Protein AF-A0A497QI46-F1 (afdb_monomer)

Secondary structure (DSSP, 8-state):
-------------S-TTS-----HHHHTTPPPSS-------PPPTTS-HHHHHHHHHHHHTTT-S----HHHHHHHHHH-HHHHHHHHHHHHHHHHHHHHHHHHHHHHHHHHHHHHHHHHHHHHHTT--HHHHHHHHHHHHHHHHHHHHHHHHHHHHHHHHHHTSHHHHHHHS-THHHH--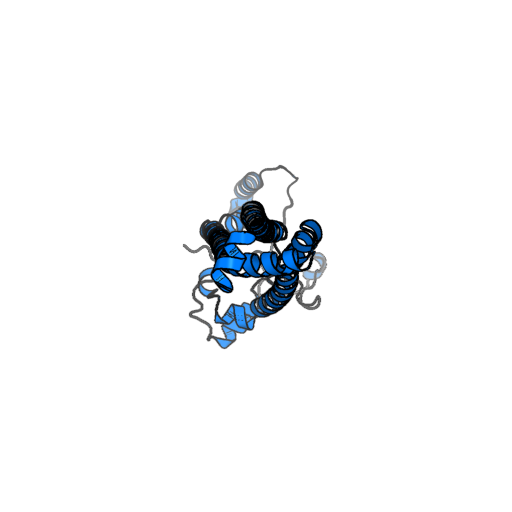-TTS-HHHHHHHHHHHS--------HHHHHHHHHHHHHHHHHHHHHHHHHHHT--HHHHHHHHH-

Mean predicted aligned error: 15.01 Å

Sequence (246 aa):
VTDYFEYFPRIRFMNSSSFLIVNASHLRSFSFKETTNYIFIKTKKNINVTSVANEILQKFKDKITEIHVAEVTREAILSRKDNVILFGFFIQMSFYMVIFLSLGIIVISINKIKRYRKEYAILRALGFTEKQFIIYFSLDMFLPFIVSLLAALVIALIAGLYVATPEFMLRYLDLSTLIGESSFFGQEVSAIYYYENILPVECTIPLATWIQIIGIIALSILTSIMLMLLAVKKLNISQELKFEFG

Structure (mmCIF, N/CA/C/O backbone):
data_AF-A0A497QI46-F1
#
_entry.id   AF-A0A497QI46-F1
#
loop_
_atom_site.group_PDB
_atom_site.id
_atom_site.type_symbol
_atom_site.label_atom_id
_atom_site.label_alt_id
_atom_site.label_comp_id
_atom_site.label_asym_id
_atom_site.label_entity_id
_atom_site.label_seq_id
_atom_site.pdbx_PDB_ins_code
_atom_site.Cartn_x
_atom_site.Cartn_y
_atom_site.Cartn_z
_atom_site.occupancy
_atom_site.B_iso_or_equiv
_atom_site.auth_seq_id
_atom_site.auth_comp_id
_atom_site.auth_asym_id
_atom_site.auth_atom_id
_atom_site.pdbx_PDB_model_num
ATOM 1 N N . VAL A 1 1 ? 4.057 -7.040 -40.639 1.00 32.41 1 VAL A N 1
ATOM 2 C CA . VAL A 1 1 ? 4.468 -8.458 -40.506 1.00 32.41 1 VAL A CA 1
ATOM 3 C C . VAL A 1 1 ? 5.980 -8.432 -40.586 1.00 32.41 1 VAL A C 1
ATOM 5 O O . VAL A 1 1 ? 6.474 -8.122 -41.654 1.00 32.41 1 VAL A O 1
ATOM 8 N N . THR A 1 2 ? 6.772 -8.523 -39.530 1.00 26.66 2 THR A N 1
ATOM 9 C CA . THR A 1 2 ? 6.617 -8.927 -38.126 1.00 26.66 2 THR A CA 1
ATOM 10 C C . THR A 1 2 ? 7.596 -8.038 -37.354 1.00 26.66 2 THR A C 1
ATOM 12 O O . THR A 1 2 ? 8.799 -8.196 -37.537 1.00 26.66 2 THR A O 1
ATOM 15 N N . ASP A 1 3 ? 7.095 -7.093 -36.553 1.00 24.97 3 ASP A N 1
ATOM 16 C CA . ASP A 1 3 ? 7.933 -6.328 -35.620 1.00 24.97 3 ASP A CA 1
ATOM 17 C C . ASP A 1 3 ? 8.228 -7.233 -34.426 1.00 24.97 3 ASP A C 1
ATOM 19 O O . ASP A 1 3 ? 7.465 -7.305 -33.459 1.00 24.97 3 ASP A O 1
ATOM 23 N N . TYR A 1 4 ? 9.315 -7.991 -34.533 1.00 29.05 4 TYR A N 1
ATOM 24 C CA . TYR A 1 4 ? 9.926 -8.600 -33.366 1.00 29.05 4 TYR A CA 1
ATOM 25 C C . TYR A 1 4 ? 10.606 -7.477 -32.590 1.00 29.05 4 TYR A C 1
ATOM 27 O O . TYR A 1 4 ? 11.542 -6.844 -33.066 1.00 29.05 4 TYR A O 1
ATOM 35 N N . PHE A 1 5 ? 10.064 -7.195 -31.408 1.00 36.56 5 PHE A N 1
ATOM 36 C CA . PHE A 1 5 ? 10.620 -6.268 -30.435 1.00 36.56 5 PHE A CA 1
ATOM 37 C C . PHE A 1 5 ? 12.017 -6.737 -30.005 1.00 36.56 5 PHE A C 1
ATOM 39 O O . PHE A 1 5 ? 12.168 -7.395 -28.977 1.00 36.56 5 PHE A O 1
ATOM 46 N N . GLU A 1 6 ? 13.053 -6.357 -30.748 1.00 32.12 6 GLU A N 1
ATOM 47 C CA . GLU A 1 6 ? 14.410 -6.346 -30.221 1.00 32.12 6 GLU A CA 1
ATOM 48 C C . GLU A 1 6 ? 14.570 -5.098 -29.357 1.00 32.12 6 GLU A C 1
ATOM 50 O O . GLU A 1 6 ? 14.813 -3.968 -29.781 1.00 32.12 6 GLU A O 1
ATOM 55 N N . TYR A 1 7 ? 14.314 -5.342 -28.078 1.00 38.97 7 TYR A N 1
ATOM 56 C CA . TYR A 1 7 ? 14.770 -4.549 -26.960 1.00 38.97 7 TYR A CA 1
ATOM 57 C C . TYR A 1 7 ? 16.165 -3.980 -27.250 1.00 38.97 7 TYR A C 1
ATOM 59 O O . TYR A 1 7 ? 17.102 -4.718 -27.551 1.00 38.97 7 TYR A O 1
ATOM 67 N N . PHE A 1 8 ? 16.305 -2.658 -27.094 1.00 33.47 8 PHE A N 1
ATOM 68 C CA . PHE A 1 8 ? 17.577 -2.012 -26.758 1.00 33.47 8 PHE A CA 1
ATOM 69 C C . PHE A 1 8 ? 18.369 -2.990 -25.886 1.00 33.47 8 PHE A C 1
ATOM 71 O O . PHE A 1 8 ? 17.789 -3.398 -24.880 1.00 33.47 8 PHE A O 1
ATOM 78 N N . PRO A 1 9 ? 19.623 -3.381 -26.170 1.00 33.84 9 PRO A N 1
ATOM 79 C CA . PRO A 1 9 ? 20.379 -4.126 -25.182 1.00 33.84 9 PRO A CA 1
ATOM 80 C C . PRO A 1 9 ? 20.535 -3.198 -23.975 1.00 33.84 9 PRO A C 1
ATOM 82 O O . PRO A 1 9 ? 21.450 -2.378 -23.902 1.00 33.84 9 PRO A O 1
ATOM 85 N N . ARG A 1 10 ? 19.604 -3.268 -23.014 1.00 35.53 10 ARG A N 1
ATOM 86 C CA . ARG A 1 10 ? 19.881 -2.834 -21.657 1.00 35.53 10 ARG A CA 1
ATOM 87 C C . ARG A 1 10 ? 20.892 -3.854 -21.199 1.00 35.53 10 ARG A C 1
ATOM 89 O O . ARG A 1 10 ? 20.528 -4.950 -20.788 1.00 35.53 10 ARG A O 1
ATOM 96 N N . ILE A 1 11 ? 22.159 -3.495 -21.370 1.00 36.44 11 ILE A N 1
ATOM 97 C CA . ILE A 1 11 ? 23.285 -4.201 -20.789 1.00 36.44 11 ILE A CA 1
ATOM 98 C C . ILE A 1 11 ? 22.962 -4.263 -19.301 1.00 36.44 11 ILE A C 1
ATOM 100 O O . ILE A 1 11 ? 23.008 -3.254 -18.592 1.00 36.44 11 ILE A O 1
ATOM 104 N N . ARG A 1 12 ? 22.484 -5.425 -18.859 1.00 37.12 12 ARG A N 1
ATOM 105 C CA . ARG A 1 12 ? 22.165 -5.668 -17.462 1.00 37.12 12 ARG A CA 1
ATOM 106 C C . ARG A 1 12 ? 23.497 -5.547 -16.730 1.00 37.12 12 ARG A C 1
ATOM 108 O O . ARG A 1 12 ? 24.482 -6.154 -17.148 1.00 37.12 12 ARG A O 1
ATOM 115 N N . PHE A 1 13 ? 23.545 -4.772 -15.650 1.00 34.66 13 PHE A N 1
ATOM 116 C CA . PHE A 1 13 ? 24.665 -4.790 -14.707 1.00 34.66 13 PHE A CA 1
ATOM 117 C C . PHE A 1 13 ? 24.669 -6.135 -13.944 1.00 34.66 13 PHE A C 1
ATOM 119 O O . PHE A 1 13 ? 24.541 -6.170 -12.728 1.00 34.66 13 PHE A O 1
ATOM 126 N N . MET A 1 14 ? 24.738 -7.267 -14.650 1.00 33.59 14 MET A N 1
ATOM 127 C CA . MET A 1 14 ? 25.018 -8.579 -14.073 1.00 33.59 14 MET A CA 1
ATOM 128 C C . MET A 1 14 ? 26.511 -8.797 -14.211 1.00 33.59 14 MET A C 1
ATOM 130 O O . MET A 1 14 ? 26.959 -9.032 -15.326 1.00 33.59 14 MET A O 1
ATOM 134 N N . ASN A 1 15 ? 27.240 -8.673 -13.096 1.00 36.97 15 ASN A N 1
ATOM 135 C CA . ASN A 1 15 ? 28.692 -8.822 -12.978 1.00 36.97 15 ASN A CA 1
ATOM 136 C C . ASN A 1 15 ? 29.483 -8.132 -14.106 1.00 36.97 15 ASN A C 1
ATOM 138 O O . ASN A 1 15 ? 29.488 -8.544 -15.261 1.00 36.97 15 ASN A O 1
ATOM 142 N N . SER A 1 16 ? 30.245 -7.099 -13.760 1.00 41.28 16 SER A N 1
ATOM 143 C CA . SER A 1 16 ? 31.123 -6.318 -14.652 1.00 41.28 16 SER A CA 1
ATOM 144 C C . SER A 1 16 ? 32.142 -7.119 -15.497 1.00 41.28 16 SER A C 1
ATOM 146 O O . SER A 1 16 ? 32.939 -6.521 -16.210 1.00 41.28 16 SER A O 1
ATOM 148 N N . SER A 1 17 ? 32.125 -8.451 -15.441 1.00 43.56 17 SER A N 1
ATOM 149 C CA . SER A 1 17 ? 32.919 -9.395 -16.225 1.00 43.56 17 SER A CA 1
ATOM 150 C C . SER A 1 17 ? 32.349 -9.755 -17.608 1.00 43.56 17 SER A C 1
ATOM 152 O O . SER A 1 17 ? 33.058 -10.392 -18.380 1.00 43.56 17 SER A O 1
ATOM 154 N N . SER A 1 18 ? 31.102 -9.395 -17.939 1.00 51.56 18 SER A N 1
ATOM 155 C CA . SER A 1 18 ? 30.410 -9.918 -19.143 1.00 51.56 18 SER A CA 1
ATOM 156 C C . SER A 1 18 ? 30.411 -8.977 -20.356 1.00 51.56 18 SER A C 1
ATOM 158 O O . SER A 1 18 ? 29.966 -9.361 -21.434 1.00 51.56 18 SER A O 1
ATOM 160 N N . PHE A 1 19 ? 30.879 -7.737 -20.201 1.00 50.25 19 PHE A N 1
ATOM 161 C CA . PHE A 1 19 ? 30.940 -6.762 -21.289 1.00 50.25 19 PHE A CA 1
ATOM 162 C C . PHE A 1 19 ? 32.266 -6.006 -21.248 1.00 50.25 19 PHE A C 1
ATOM 164 O O . PHE A 1 19 ? 32.743 -5.604 -20.190 1.00 50.25 19 PHE A O 1
ATOM 171 N N . LEU A 1 20 ? 32.862 -5.803 -22.419 1.00 60.94 20 LEU A N 1
ATOM 172 C CA . LEU A 1 20 ? 34.129 -5.102 -22.566 1.00 60.94 20 LEU A CA 1
ATOM 173 C C . LEU A 1 20 ? 33.891 -3.859 -23.424 1.00 60.94 20 LEU A C 1
ATOM 175 O O . LEU A 1 20 ? 33.548 -3.962 -24.600 1.00 60.94 20 LEU A O 1
ATOM 179 N N . ILE A 1 21 ? 34.068 -2.675 -22.838 1.00 70.38 21 ILE A N 1
ATOM 180 C CA . ILE A 1 21 ? 34.068 -1.424 -23.600 1.00 70.38 21 ILE A CA 1
ATOM 181 C C . ILE A 1 21 ? 35.485 -1.219 -24.115 1.00 70.38 21 ILE A C 1
ATOM 183 O O . ILE A 1 21 ? 36.405 -0.938 -23.350 1.00 70.38 21 ILE A O 1
ATOM 187 N N . VAL A 1 22 ? 35.655 -1.364 -25.422 1.00 71.56 22 VAL A N 1
ATOM 188 C CA . VAL A 1 22 ? 36.942 -1.171 -26.088 1.00 71.56 22 VAL A CA 1
ATOM 189 C C . VAL A 1 22 ? 36.827 -0.004 -27.047 1.00 71.56 22 VAL A C 1
ATOM 191 O O . VAL A 1 22 ? 35.794 0.195 -27.686 1.00 71.56 22 VAL A O 1
ATOM 194 N N . ASN A 1 23 ? 37.902 0.771 -27.177 1.00 77.44 23 ASN A N 1
ATOM 195 C CA . ASN A 1 23 ? 37.983 1.760 -28.240 1.00 77.44 23 ASN A CA 1
ATOM 196 C C . ASN A 1 23 ? 37.857 1.059 -29.603 1.00 77.44 23 ASN A C 1
ATOM 198 O O . ASN A 1 23 ? 38.581 0.102 -29.885 1.00 77.44 23 ASN A O 1
ATOM 202 N N . ALA A 1 24 ? 36.970 1.564 -30.460 1.00 70.81 24 ALA A N 1
ATOM 203 C CA . ALA A 1 24 ? 36.724 1.016 -31.788 1.00 70.81 24 ALA A CA 1
ATOM 204 C C . ALA A 1 24 ? 38.002 0.878 -32.637 1.00 70.81 24 ALA A C 1
ATOM 206 O O . ALA A 1 24 ? 38.082 -0.010 -33.485 1.00 70.81 24 ALA A O 1
ATOM 207 N N . SER A 1 25 ? 39.025 1.710 -32.400 1.00 78.19 25 SER A N 1
ATOM 208 C CA . SER A 1 25 ? 40.324 1.597 -33.076 1.00 78.19 25 SER A CA 1
ATOM 209 C C . SER A 1 25 ? 41.027 0.258 -32.821 1.00 78.19 25 SER A C 1
ATOM 211 O O . SER A 1 25 ? 41.661 -0.268 -33.733 1.00 78.19 25 SER A O 1
ATOM 213 N N . HIS A 1 26 ? 40.879 -0.319 -31.625 1.00 75.19 26 HIS A N 1
ATOM 214 C CA . HIS A 1 26 ? 41.499 -1.589 -31.232 1.00 75.19 26 HIS A CA 1
ATOM 215 C C . HIS A 1 26 ? 40.692 -2.819 -31.664 1.00 75.19 26 HIS A C 1
ATOM 217 O O . HIS A 1 26 ? 41.215 -3.927 -31.643 1.00 75.19 26 HIS A O 1
ATOM 223 N N . LEU A 1 27 ? 39.437 -2.639 -32.086 1.00 72.38 27 LEU A N 1
ATOM 224 C CA . LEU A 1 27 ? 38.580 -3.732 -32.556 1.00 72.38 27 LEU A CA 1
ATOM 225 C C . LEU A 1 27 ? 38.815 -4.081 -34.034 1.00 72.38 27 LEU A C 1
ATOM 227 O O . LEU A 1 27 ? 38.417 -5.153 -34.476 1.00 72.38 27 LEU A O 1
ATOM 231 N N . ARG A 1 28 ? 39.511 -3.222 -34.794 1.00 66.25 28 ARG A N 1
ATOM 232 C CA . ARG A 1 28 ? 39.779 -3.419 -36.234 1.00 66.25 28 ARG A CA 1
ATOM 233 C C . ARG A 1 28 ? 40.638 -4.646 -36.555 1.00 66.25 28 ARG A C 1
ATOM 235 O O . ARG A 1 28 ? 40.626 -5.099 -37.692 1.00 66.25 28 ARG A O 1
ATOM 242 N N . SER A 1 29 ? 41.396 -5.154 -35.584 1.00 67.94 29 SER A N 1
ATOM 243 C CA . SER A 1 29 ? 42.263 -6.330 -35.738 1.00 67.94 29 SER A CA 1
ATOM 244 C C . SER A 1 29 ? 41.573 -7.656 -35.409 1.00 67.94 29 SER A C 1
ATOM 246 O O . SER A 1 29 ? 42.181 -8.708 -35.585 1.00 67.94 29 SER A O 1
ATOM 248 N N . PHE A 1 30 ? 40.337 -7.625 -34.908 1.00 72.94 30 PHE A N 1
ATOM 249 C CA . PHE A 1 30 ? 39.600 -8.825 -34.528 1.00 72.94 30 PHE A CA 1
ATOM 250 C C . PHE A 1 30 ? 38.629 -9.224 -35.639 1.00 72.94 30 PHE A C 1
ATOM 252 O O . PHE A 1 30 ? 37.897 -8.392 -36.171 1.00 72.94 30 PHE A O 1
ATOM 259 N N . SER A 1 31 ? 38.630 -10.510 -35.992 1.00 73.94 31 SER A N 1
ATOM 260 C CA . SER A 1 31 ? 37.646 -11.079 -36.911 1.00 73.94 31 SER A CA 1
ATOM 261 C C . SER A 1 31 ? 36.441 -11.557 -36.112 1.00 73.94 31 SER A C 1
ATOM 263 O O . SER A 1 31 ? 36.567 -12.408 -35.229 1.00 73.94 31 SER A O 1
ATOM 265 N N . PHE A 1 32 ? 35.279 -10.993 -36.413 1.00 73.75 32 PHE A N 1
ATOM 266 C CA . PHE A 1 32 ? 34.011 -11.348 -35.789 1.00 73.75 32 PHE A CA 1
ATOM 267 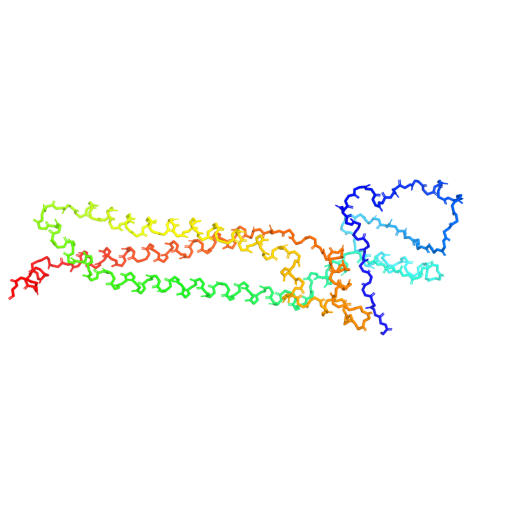C C . PHE A 1 32 ? 33.205 -12.215 -36.758 1.00 73.75 32 PHE A C 1
ATOM 269 O O . PHE A 1 32 ? 33.150 -11.920 -37.950 1.00 73.75 32 PHE A O 1
ATOM 276 N N . LYS A 1 33 ? 32.570 -13.279 -36.251 1.00 69.00 33 LYS A N 1
ATOM 277 C CA . LYS A 1 33 ? 31.679 -14.127 -37.063 1.00 69.00 33 LYS A CA 1
ATOM 278 C C . LYS A 1 33 ? 30.406 -13.385 -37.478 1.00 69.00 33 LYS A C 1
ATOM 280 O O . LYS A 1 33 ? 29.945 -13.562 -38.596 1.00 69.00 33 LYS A O 1
ATOM 285 N N . GLU A 1 34 ? 29.886 -12.542 -36.591 1.00 65.50 34 GLU A N 1
ATOM 286 C CA . GLU A 1 34 ? 28.695 -11.719 -36.798 1.00 65.50 34 GLU A CA 1
ATOM 287 C C . GLU A 1 34 ? 28.939 -10.345 -36.166 1.00 65.50 34 GLU A C 1
ATOM 289 O O . GLU A 1 34 ? 29.541 -10.251 -35.093 1.00 65.50 34 GLU A O 1
ATOM 294 N N . THR A 1 35 ? 28.523 -9.270 -36.842 1.00 68.12 35 THR A N 1
ATOM 295 C CA . THR A 1 35 ? 28.661 -7.900 -36.326 1.00 68.12 35 THR A CA 1
ATOM 296 C C . THR A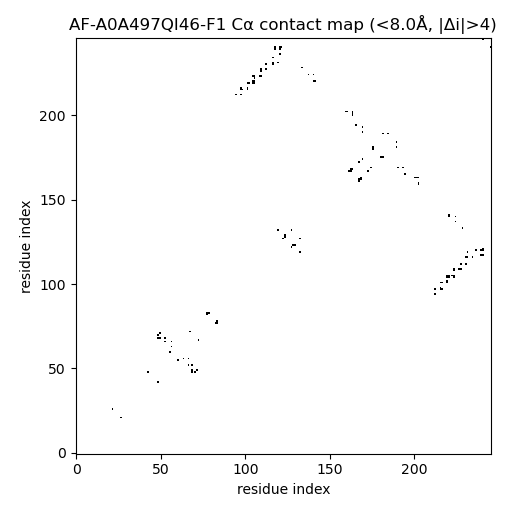 1 35 ? 27.396 -7.101 -36.568 1.00 68.12 35 THR A C 1
ATOM 298 O O . THR A 1 35 ? 26.876 -7.075 -37.682 1.00 68.12 35 THR A O 1
ATOM 301 N N . THR A 1 36 ? 26.959 -6.388 -35.534 1.00 67.31 36 THR A N 1
ATOM 302 C CA . THR A 1 36 ? 25.878 -5.406 -35.630 1.00 67.31 36 THR A CA 1
ATOM 303 C C . THR A 1 36 ? 26.420 -4.061 -35.179 1.00 67.31 36 THR A C 1
ATOM 305 O O . THR A 1 36 ? 26.935 -3.924 -34.069 1.00 67.31 36 THR A O 1
ATOM 308 N N . ASN A 1 37 ? 26.347 -3.065 -36.060 1.00 71.81 37 ASN A N 1
ATOM 309 C CA . ASN A 1 37 ? 26.902 -1.740 -35.810 1.00 71.81 37 ASN A CA 1
ATOM 310 C C . ASN A 1 37 ? 25.786 -0.767 -35.443 1.00 71.81 37 ASN A C 1
ATOM 312 O O . ASN A 1 37 ? 24.886 -0.523 -36.242 1.00 71.81 37 ASN A O 1
ATOM 316 N N . TYR A 1 38 ? 25.892 -0.161 -34.263 1.00 75.69 38 TYR A N 1
ATOM 317 C CA . TYR A 1 38 ? 24.952 0.850 -33.791 1.00 75.69 38 TYR A CA 1
ATOM 318 C C . TYR A 1 38 ? 25.624 2.219 -33.738 1.00 75.69 38 TYR A C 1
ATOM 320 O O . TYR A 1 38 ? 26.722 2.368 -33.197 1.00 75.69 38 TYR A O 1
ATOM 328 N N . ILE A 1 39 ? 24.947 3.237 -34.270 1.00 78.25 39 ILE A N 1
ATOM 329 C CA . ILE A 1 39 ? 25.358 4.635 -34.127 1.00 78.25 39 ILE A CA 1
ATOM 330 C C . ILE A 1 39 ? 24.393 5.308 -33.160 1.00 78.25 39 ILE A C 1
ATOM 332 O O . ILE A 1 39 ? 23.215 5.491 -33.457 1.00 78.25 39 ILE A O 1
ATOM 336 N N . PHE A 1 40 ? 24.907 5.704 -32.000 1.00 81.38 40 PHE A N 1
ATOM 337 C CA . PHE A 1 40 ? 24.119 6.403 -30.995 1.00 81.38 40 PHE A CA 1
ATOM 338 C C . PHE A 1 40 ? 24.188 7.910 -31.223 1.00 81.38 40 PHE A C 1
ATOM 340 O O . PHE A 1 40 ? 25.264 8.509 -31.198 1.00 81.38 40 PHE A O 1
ATOM 347 N N . ILE A 1 41 ? 23.026 8.531 -31.412 1.00 81.31 41 ILE A N 1
ATOM 348 C CA . ILE A 1 41 ? 22.902 9.972 -31.626 1.00 81.31 41 ILE A CA 1
ATOM 349 C C . ILE A 1 41 ? 22.142 10.567 -30.447 1.00 81.31 41 ILE A C 1
ATOM 351 O O . ILE A 1 41 ? 20.983 10.242 -30.202 1.00 81.31 41 ILE A O 1
ATOM 355 N N . LYS A 1 42 ? 22.801 11.464 -29.711 1.00 84.31 42 LYS A N 1
ATOM 356 C CA . LYS A 1 42 ? 22.174 12.215 -28.624 1.00 84.31 42 LYS A CA 1
ATOM 357 C C . LYS A 1 42 ? 21.694 13.565 -29.144 1.00 84.31 42 LYS A C 1
ATOM 359 O O . LYS A 1 42 ? 22.502 14.404 -29.537 1.00 84.31 42 LYS A O 1
ATOM 364 N N . THR A 1 43 ? 20.389 13.793 -29.101 1.00 83.38 43 THR A N 1
ATOM 365 C CA . THR A 1 43 ? 19.788 15.092 -29.418 1.00 83.38 43 THR A CA 1
ATOM 366 C C . THR A 1 43 ? 19.921 16.064 -28.239 1.00 83.38 43 THR A C 1
ATOM 368 O O . THR A 1 43 ? 20.103 15.669 -27.081 1.00 83.38 43 THR A O 1
ATOM 371 N N . LYS A 1 44 ? 19.866 17.374 -28.519 1.00 85.94 44 LYS A N 1
ATOM 372 C CA . LYS A 1 44 ? 19.755 18.390 -27.459 1.00 85.94 44 LYS A CA 1
ATOM 373 C C . LYS A 1 44 ? 18.364 18.309 -26.818 1.00 85.94 44 LYS A C 1
ATOM 375 O O . LYS A 1 44 ? 17.408 17.865 -27.450 1.00 85.94 44 LYS A O 1
ATOM 380 N N . LYS A 1 45 ? 18.252 18.766 -25.566 1.00 79.88 45 LYS A N 1
ATOM 381 C CA . LYS A 1 45 ? 16.967 18.833 -24.849 1.00 79.88 45 LYS A CA 1
ATOM 382 C C . LYS A 1 45 ? 15.948 19.662 -25.651 1.00 79.88 45 LYS A C 1
ATOM 384 O O . LYS A 1 45 ? 16.332 20.663 -26.250 1.00 79.88 45 LYS A O 1
ATOM 389 N N . ASN A 1 46 ? 14.676 19.260 -25.610 1.00 77.62 46 ASN A N 1
ATOM 390 C CA . ASN A 1 46 ? 13.522 19.914 -26.254 1.00 77.62 46 ASN A CA 1
ATOM 391 C C . ASN A 1 46 ? 13.501 19.896 -27.794 1.00 77.62 46 ASN A C 1
ATOM 393 O O . ASN A 1 46 ? 12.746 20.649 -28.403 1.00 77.62 46 ASN A O 1
ATOM 397 N N . ILE A 1 47 ? 14.305 19.047 -28.436 1.00 81.56 47 ILE A N 1
ATOM 398 C CA . ILE A 1 47 ? 14.192 18.793 -29.877 1.00 81.56 47 ILE A CA 1
ATOM 399 C C . ILE A 1 47 ? 13.293 17.575 -30.088 1.00 81.56 47 ILE A C 1
ATOM 401 O O . ILE A 1 47 ? 13.480 16.560 -29.422 1.00 81.56 47 ILE A O 1
ATOM 405 N N . ASN A 1 48 ? 12.355 17.661 -31.035 1.00 81.69 48 ASN A N 1
ATOM 406 C CA . ASN A 1 48 ? 11.520 16.528 -31.428 1.00 81.69 48 ASN A CA 1
ATOM 407 C C . ASN A 1 48 ? 12.389 15.440 -32.082 1.00 81.69 48 ASN A C 1
ATOM 409 O O . ASN A 1 48 ? 12.829 15.578 -33.227 1.00 81.69 48 ASN A O 1
ATOM 413 N N . VAL A 1 49 ? 12.639 14.363 -31.336 1.00 83.44 49 VAL A N 1
ATOM 414 C CA . VAL A 1 49 ? 13.552 13.285 -31.736 1.00 83.44 49 VAL A CA 1
ATOM 415 C C . VAL A 1 49 ? 13.016 12.521 -32.948 1.00 83.44 49 VAL A C 1
ATOM 417 O O . VAL A 1 49 ? 13.795 12.137 -33.817 1.00 83.44 49 VAL A O 1
ATOM 420 N N . THR A 1 50 ? 11.696 12.383 -33.073 1.00 82.88 50 THR A N 1
ATOM 421 C CA . THR A 1 50 ? 11.041 11.732 -34.218 1.00 82.88 50 THR A CA 1
ATOM 422 C C . THR A 1 50 ? 11.246 12.519 -35.511 1.00 82.88 50 THR A C 1
ATOM 424 O O . THR A 1 50 ? 11.499 11.935 -36.562 1.00 82.88 50 THR A O 1
ATOM 427 N N . SER A 1 51 ? 11.208 13.853 -35.445 1.00 84.12 51 SER A N 1
ATOM 428 C CA . SER A 1 51 ? 11.487 14.699 -36.613 1.00 84.12 51 SER A CA 1
ATOM 429 C C . SER A 1 51 ? 12.933 14.549 -37.089 1.00 84.12 51 SER A C 1
ATOM 431 O O . SER A 1 51 ? 13.174 14.433 -38.287 1.00 84.12 51 SER A O 1
ATOM 433 N N . VAL A 1 52 ? 13.888 14.511 -36.155 1.00 85.38 52 VAL A N 1
ATOM 434 C CA . VAL A 1 52 ? 15.312 14.313 -36.469 1.00 85.38 52 VAL A CA 1
ATOM 435 C C . VAL A 1 52 ? 15.556 12.915 -37.041 1.00 85.38 52 VAL A C 1
ATOM 437 O O . VAL A 1 52 ? 16.294 12.767 -38.011 1.00 85.38 52 VAL A O 1
ATOM 440 N N . ALA A 1 53 ? 14.911 11.889 -36.482 1.00 85.31 53 ALA A N 1
ATOM 441 C CA . ALA A 1 53 ? 14.986 10.524 -36.994 1.00 85.31 53 ALA A CA 1
ATOM 442 C C . ALA A 1 53 ? 14.485 10.431 -38.444 1.00 85.31 53 ALA A C 1
ATOM 444 O O . ALA A 1 53 ? 15.158 9.842 -39.288 1.00 85.31 53 ALA A O 1
ATOM 445 N N . ASN A 1 54 ? 13.358 11.081 -38.750 1.00 84.94 54 ASN A N 1
ATOM 446 C CA . ASN A 1 54 ? 12.816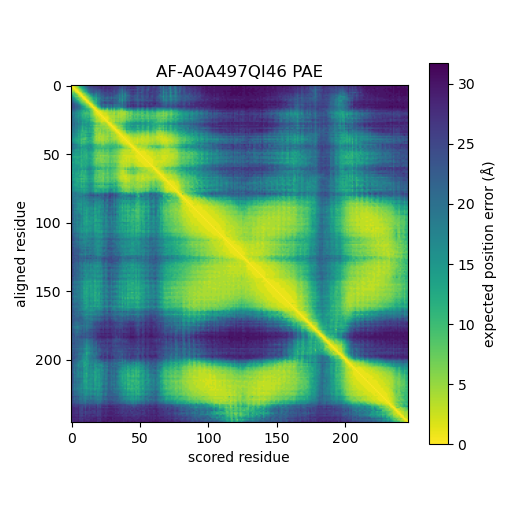 11.144 -40.107 1.00 84.94 54 ASN A CA 1
ATOM 447 C C . ASN A 1 54 ? 13.749 11.885 -41.075 1.00 84.94 54 ASN A C 1
ATOM 449 O O . ASN A 1 54 ? 13.921 11.444 -42.208 1.00 84.94 54 ASN A O 1
ATOM 453 N N . GLU A 1 55 ? 14.384 12.975 -40.640 1.00 87.38 55 GLU A N 1
ATOM 454 C CA . GLU A 1 55 ? 15.356 13.711 -41.457 1.00 87.38 55 GLU A CA 1
ATOM 455 C C . GLU A 1 55 ? 16.586 12.848 -41.791 1.00 87.38 55 GLU A C 1
ATOM 457 O O . GLU A 1 55 ? 17.034 12.801 -42.940 1.00 87.38 55 GLU A O 1
ATOM 462 N N . ILE A 1 56 ? 17.102 12.103 -40.808 1.00 86.12 56 ILE A N 1
ATOM 463 C CA . ILE A 1 56 ? 18.216 11.166 -41.003 1.00 86.12 56 ILE A CA 1
ATOM 464 C C . ILE A 1 56 ? 17.808 10.042 -41.962 1.00 86.12 56 ILE A C 1
ATOM 466 O O . ILE A 1 56 ? 18.556 9.743 -42.894 1.00 86.12 56 ILE A O 1
ATOM 470 N N . LEU A 1 57 ? 16.616 9.463 -41.780 1.00 85.94 57 LEU A N 1
ATOM 471 C CA . LEU A 1 57 ? 16.082 8.421 -42.657 1.00 85.94 57 LEU A CA 1
ATOM 472 C C . LEU A 1 57 ? 15.977 8.914 -44.105 1.00 85.94 57 LEU A C 1
ATOM 474 O O . LEU A 1 57 ? 16.374 8.213 -45.027 1.00 85.94 57 LEU A O 1
ATOM 478 N N . GLN A 1 58 ? 15.467 10.130 -44.315 1.00 86.56 58 GLN A N 1
ATOM 479 C CA . GLN A 1 58 ? 15.320 10.707 -45.652 1.00 86.56 58 GLN A CA 1
ATOM 480 C C . GLN A 1 58 ? 16.674 10.968 -46.317 1.00 86.56 58 GLN A C 1
ATOM 482 O O . GLN A 1 58 ? 16.828 10.721 -47.511 1.00 86.56 58 GLN A O 1
ATOM 487 N N . LYS A 1 59 ? 17.666 11.438 -45.554 1.00 88.69 59 LYS A N 1
ATOM 488 C CA . LYS A 1 59 ? 18.987 11.799 -46.083 1.00 88.69 59 LYS A CA 1
ATOM 489 C C . LYS A 1 59 ? 19.901 10.595 -46.334 1.00 88.69 59 LYS A C 1
ATOM 491 O O . LYS A 1 59 ? 20.788 10.673 -47.180 1.00 88.69 59 LYS A O 1
ATOM 496 N N . PHE A 1 60 ? 19.705 9.499 -45.604 1.00 86.00 60 PHE A N 1
ATOM 497 C CA . PHE A 1 60 ? 20.591 8.329 -45.618 1.00 86.00 60 PHE A CA 1
ATOM 498 C C . PHE A 1 60 ? 19.851 7.008 -45.860 1.00 86.00 60 PHE A C 1
ATOM 500 O O . PHE A 1 60 ? 20.348 5.952 -45.474 1.00 86.00 60 PHE A O 1
ATOM 507 N N . LYS A 1 61 ? 18.690 7.067 -46.518 1.00 78.75 61 LYS A N 1
ATOM 508 C CA . LYS A 1 61 ? 17.762 5.945 -46.721 1.00 78.75 61 LYS A CA 1
ATOM 509 C C . LYS A 1 61 ? 18.429 4.645 -47.179 1.00 78.75 61 LYS A C 1
ATOM 511 O O . LYS A 1 61 ? 18.095 3.585 -46.672 1.00 78.75 61 LYS A O 1
ATOM 516 N N . ASP A 1 62 ? 19.407 4.733 -48.078 1.00 84.06 62 ASP A N 1
ATOM 517 C CA . ASP A 1 62 ? 20.060 3.555 -48.669 1.00 84.06 62 ASP A CA 1
ATOM 518 C C . ASP A 1 62 ? 21.230 3.009 -47.830 1.00 84.06 62 ASP A C 1
ATOM 520 O O . ASP A 1 62 ? 21.814 1.980 -48.162 1.00 84.06 62 ASP A O 1
ATOM 524 N N . LYS A 1 63 ? 21.620 3.713 -46.760 1.00 81.62 63 LYS A N 1
ATOM 525 C CA . LYS A 1 63 ? 22.753 3.357 -45.886 1.00 81.62 63 LYS A CA 1
ATOM 526 C C . LYS A 1 63 ? 22.324 2.905 -44.496 1.00 81.62 63 LYS A C 1
ATOM 528 O O . LYS A 1 63 ? 23.179 2.516 -43.702 1.00 81.62 63 LYS A O 1
ATOM 533 N N . ILE A 1 64 ? 21.038 3.017 -44.182 1.00 78.62 64 ILE A N 1
ATOM 534 C CA . ILE A 1 64 ? 20.496 2.728 -42.862 1.00 78.62 64 ILE A CA 1
ATOM 535 C C . ILE A 1 64 ? 19.465 1.619 -43.004 1.00 78.62 64 ILE A C 1
ATOM 537 O O . ILE A 1 64 ? 18.471 1.784 -43.703 1.00 78.62 64 ILE A O 1
ATOM 541 N N . THR A 1 65 ? 19.705 0.505 -42.319 1.00 76.88 65 THR A N 1
ATOM 542 C CA . THR A 1 65 ? 18.755 -0.609 -42.250 1.00 76.88 65 THR A CA 1
ATOM 543 C C . THR A 1 65 ? 17.564 -0.254 -41.364 1.00 76.88 65 THR A C 1
ATOM 545 O O . THR A 1 65 ? 16.425 -0.517 -41.733 1.00 76.88 65 THR A O 1
ATOM 548 N N . GLU A 1 66 ? 17.822 0.380 -40.216 1.00 75.94 66 GLU A N 1
ATOM 549 C CA . GLU A 1 66 ? 16.795 0.686 -39.222 1.00 75.94 66 GLU A CA 1
ATOM 550 C C . GLU A 1 66 ? 17.168 1.906 -38.363 1.00 75.94 66 GLU A C 1
ATOM 552 O O . GLU A 1 66 ? 18.345 2.178 -38.113 1.00 75.94 66 GLU A O 1
ATOM 557 N N . ILE A 1 67 ? 16.156 2.658 -37.914 1.00 77.19 67 ILE A N 1
ATOM 558 C CA . ILE A 1 67 ? 16.305 3.755 -36.952 1.00 77.19 67 ILE A CA 1
ATOM 559 C C . ILE A 1 67 ? 15.366 3.511 -35.778 1.00 77.19 67 ILE A C 1
ATOM 561 O O . ILE A 1 67 ? 14.148 3.513 -35.938 1.00 77.19 67 ILE A O 1
ATOM 565 N N . HIS A 1 68 ? 15.937 3.415 -34.579 1.00 74.69 68 HIS A N 1
ATOM 566 C CA . HIS A 1 68 ? 15.167 3.319 -33.345 1.00 74.69 68 HIS A CA 1
ATOM 567 C C . HIS A 1 68 ? 15.168 4.648 -32.597 1.00 74.69 68 HIS A C 1
ATOM 569 O O . HIS A 1 68 ? 16.218 5.216 -32.284 1.00 74.69 68 HIS A O 1
ATOM 575 N N . VAL A 1 69 ? 13.974 5.124 -32.251 1.00 77.81 69 VAL A N 1
ATOM 576 C CA . VAL A 1 69 ? 13.795 6.320 -31.427 1.00 77.81 69 VAL A CA 1
ATOM 577 C C . VAL A 1 69 ? 13.483 5.890 -30.002 1.00 77.81 69 VAL A C 1
ATOM 579 O O . VAL A 1 69 ? 12.365 5.489 -29.693 1.00 77.81 69 VAL A O 1
ATOM 582 N N . ALA A 1 70 ? 14.471 6.014 -29.113 1.00 71.19 70 ALA A N 1
ATOM 583 C CA . ALA A 1 70 ? 14.354 5.566 -27.724 1.00 71.19 70 ALA A CA 1
ATOM 584 C C . ALA A 1 70 ? 13.161 6.192 -26.975 1.00 71.19 70 ALA A C 1
ATOM 586 O O . ALA A 1 70 ? 12.567 5.545 -26.117 1.00 71.19 70 ALA A O 1
ATOM 587 N N . GLU A 1 71 ? 12.799 7.437 -27.299 1.00 70.00 71 GLU A N 1
ATOM 588 C CA . GLU A 1 71 ? 11.640 8.124 -26.719 1.00 70.00 71 GLU A CA 1
ATOM 589 C C . GLU A 1 71 ? 10.317 7.485 -27.154 1.00 70.00 71 GLU A C 1
ATOM 591 O O . GLU A 1 71 ? 9.517 7.136 -26.295 1.00 70.00 71 GLU A O 1
ATOM 596 N N . VAL A 1 72 ? 10.135 7.216 -28.451 1.00 68.62 72 VAL A N 1
ATOM 597 C CA . VAL A 1 72 ? 8.938 6.546 -28.988 1.00 68.62 72 VAL A CA 1
ATOM 598 C C . VAL A 1 72 ? 8.817 5.131 -28.433 1.00 68.62 72 VAL A C 1
ATOM 600 O O . VAL A 1 72 ? 7.735 4.716 -28.036 1.00 68.62 72 VAL A O 1
ATOM 603 N N . THR A 1 73 ? 9.924 4.393 -28.328 1.00 63.53 73 THR A N 1
ATOM 604 C CA . THR A 1 73 ? 9.923 3.058 -27.714 1.00 63.53 73 THR A CA 1
ATOM 605 C C . THR A 1 73 ? 9.576 3.128 -26.226 1.00 63.53 73 THR A C 1
ATOM 607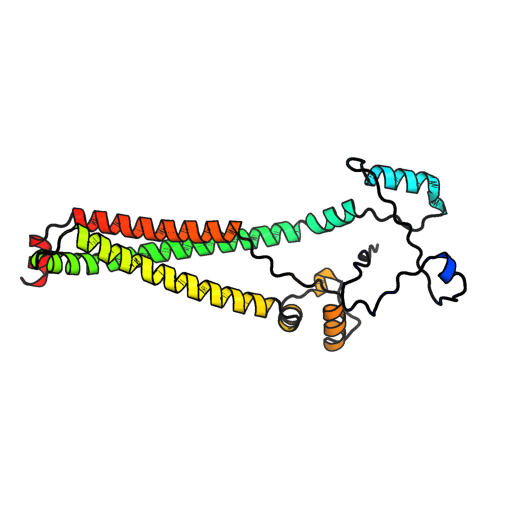 O O . THR A 1 73 ? 8.781 2.329 -25.736 1.00 63.53 73 THR A O 1
ATOM 610 N N . ARG A 1 74 ? 10.128 4.102 -25.490 1.00 62.75 74 ARG A N 1
ATOM 611 C CA . ARG A 1 74 ? 9.788 4.331 -24.079 1.00 62.75 74 ARG A CA 1
ATOM 612 C C . ARG A 1 74 ? 8.312 4.675 -23.922 1.00 62.75 74 ARG A C 1
ATOM 614 O O . ARG A 1 74 ? 7.659 4.117 -23.044 1.00 62.75 74 ARG A O 1
ATOM 621 N N . GLU A 1 75 ? 7.794 5.577 -24.744 1.00 63.53 75 GLU A N 1
ATOM 622 C CA . GLU A 1 75 ? 6.383 5.941 -24.746 1.00 63.53 75 GLU A CA 1
ATOM 623 C C . GLU A 1 75 ? 5.515 4.750 -25.120 1.00 63.53 75 GLU A C 1
ATOM 625 O O . GLU A 1 75 ? 4.544 4.509 -24.426 1.00 63.53 75 GLU A O 1
ATOM 630 N N . ALA A 1 76 ? 5.867 3.938 -26.116 1.00 58.94 76 ALA A N 1
ATOM 631 C CA . ALA A 1 76 ? 5.121 2.733 -26.477 1.00 58.94 76 ALA A CA 1
ATOM 632 C C . ALA A 1 76 ? 5.064 1.713 -25.324 1.00 58.94 76 ALA A C 1
ATOM 634 O O . ALA A 1 76 ? 4.019 1.119 -25.069 1.00 58.94 76 ALA A O 1
ATOM 635 N N . ILE A 1 77 ? 6.159 1.555 -24.572 1.00 56.41 77 ILE A N 1
ATOM 636 C CA . ILE A 1 77 ? 6.206 0.697 -23.378 1.00 56.41 77 ILE A CA 1
ATOM 637 C C . ILE A 1 77 ? 5.330 1.265 -22.252 1.00 56.41 77 ILE A C 1
ATOM 639 O O . ILE A 1 77 ? 4.568 0.525 -21.630 1.00 56.41 77 ILE A O 1
ATOM 643 N N . LEU A 1 78 ? 5.427 2.571 -21.986 1.00 55.44 78 LEU A N 1
ATOM 644 C CA . LEU A 1 78 ? 4.670 3.243 -20.923 1.00 55.44 78 LEU A CA 1
ATOM 645 C C . LEU A 1 78 ? 3.183 3.411 -21.261 1.00 55.44 78 LEU A C 1
ATOM 647 O O . LEU A 1 78 ? 2.344 3.391 -20.368 1.00 55.44 78 LEU A O 1
ATOM 651 N N . SER A 1 79 ? 2.859 3.585 -22.539 1.00 52.66 79 SER A N 1
ATOM 652 C CA . SER A 1 79 ? 1.515 3.846 -23.057 1.00 52.66 79 SER A CA 1
ATOM 653 C C . SER A 1 79 ? 0.803 2.598 -23.549 1.00 52.66 79 SER A C 1
ATOM 655 O O . SER A 1 79 ? -0.327 2.729 -24.025 1.00 52.66 79 SER A O 1
ATOM 657 N N . ARG A 1 80 ? 1.413 1.402 -23.432 1.00 56.75 80 ARG A N 1
ATOM 658 C CA . ARG A 1 80 ? 0.724 0.131 -23.687 1.00 56.75 80 ARG A CA 1
ATOM 659 C C . ARG A 1 80 ? -0.530 0.141 -22.825 1.00 56.75 80 ARG A C 1
ATOM 661 O O . ARG A 1 80 ? -0.452 -0.019 -21.608 1.00 56.75 80 ARG A O 1
ATOM 668 N N . LYS A 1 81 ? -1.663 0.448 -23.462 1.00 54.78 81 LYS A N 1
ATOM 669 C CA . LYS A 1 81 ? -2.913 0.813 -22.787 1.00 54.78 81 LYS A CA 1
ATOM 670 C C . LYS A 1 81 ? -3.302 -0.262 -21.789 1.00 54.78 81 LYS A C 1
ATOM 672 O O . LYS A 1 81 ? -3.727 0.069 -20.695 1.00 54.78 81 LYS A O 1
ATOM 677 N N . ASP A 1 82 ? -3.024 -1.514 -22.123 1.00 54.47 82 ASP A N 1
ATOM 678 C CA . ASP A 1 82 ? -3.263 -2.672 -21.273 1.00 54.47 82 ASP A CA 1
ATOM 679 C C . ASP A 1 82 ? -2.497 -2.598 -19.947 1.00 54.47 82 ASP A C 1
ATOM 681 O O . ASP A 1 82 ? -3.085 -2.849 -18.906 1.00 54.47 82 ASP A O 1
ATOM 685 N N . ASN A 1 83 ? -1.233 -2.159 -19.935 1.00 54.94 83 ASN A N 1
ATOM 686 C CA . ASN A 1 83 ? -0.459 -2.016 -18.696 1.00 54.94 83 ASN A CA 1
ATOM 687 C C . ASN A 1 83 ? -1.005 -0.890 -17.814 1.00 54.94 83 ASN A C 1
ATOM 689 O O . ASN A 1 83 ? -1.129 -1.057 -16.603 1.00 54.94 83 ASN A O 1
ATOM 693 N N . VAL A 1 84 ? -1.358 0.250 -18.416 1.00 61.38 84 VAL A N 1
ATOM 694 C CA . VAL A 1 84 ? -1.941 1.391 -17.691 1.00 61.38 84 VAL A CA 1
ATOM 695 C C . VAL A 1 84 ? -3.325 1.036 -17.146 1.00 61.38 84 VAL A C 1
ATOM 697 O O . VAL A 1 84 ? -3.635 1.352 -15.999 1.00 61.38 84 VAL A O 1
ATOM 700 N N . ILE A 1 85 ? -4.142 0.351 -17.947 1.00 66.31 85 ILE A N 1
ATOM 701 C CA . ILE A 1 85 ? -5.486 -0.092 -17.578 1.00 66.31 85 ILE A CA 1
ATOM 702 C C . ILE A 1 85 ? -5.405 -1.143 -16.470 1.00 66.31 85 ILE A C 1
ATOM 704 O O . ILE A 1 85 ? -6.045 -0.966 -15.439 1.00 66.31 85 ILE A O 1
ATOM 708 N N . LEU A 1 86 ? -4.589 -2.190 -16.629 1.00 66.19 86 LEU A N 1
ATOM 709 C CA . LEU A 1 86 ? -4.411 -3.238 -15.618 1.00 66.19 86 LEU A CA 1
ATOM 710 C C . LEU A 1 86 ? -3.891 -2.662 -14.301 1.00 66.19 86 LEU A C 1
ATOM 712 O O . LEU A 1 86 ? -4.447 -2.948 -13.243 1.00 66.19 86 LEU A O 1
ATOM 716 N N . PHE A 1 87 ? -2.874 -1.801 -14.353 1.00 68.00 87 PHE A N 1
ATOM 717 C CA . PHE A 1 87 ? -2.361 -1.130 -13.161 1.00 68.00 87 PHE A CA 1
ATOM 718 C C . PHE A 1 87 ? -3.428 -0.245 -12.499 1.00 68.00 87 PHE A C 1
ATOM 720 O O . PHE A 1 87 ? -3.589 -0.276 -11.278 1.00 68.00 87 PHE A O 1
ATOM 727 N N . GLY A 1 88 ? -4.213 0.485 -13.297 1.00 71.00 88 GLY A N 1
ATOM 728 C CA . GLY A 1 88 ? -5.362 1.255 -12.823 1.00 71.00 88 GLY A CA 1
ATOM 729 C C . GLY A 1 88 ? -6.411 0.386 -12.122 1.00 71.00 88 GLY A C 1
ATOM 730 O O . GLY A 1 88 ? -6.854 0.730 -11.026 1.00 71.00 88 GLY A O 1
ATOM 731 N N . PHE A 1 89 ? -6.749 -0.773 -12.695 1.00 76.12 89 PHE A N 1
ATOM 732 C CA . PHE A 1 89 ? -7.666 -1.742 -12.089 1.00 76.12 89 PHE A CA 1
ATOM 733 C C . PHE A 1 89 ? -7.145 -2.272 -10.751 1.00 76.12 89 PHE A C 1
ATOM 735 O O . PHE A 1 89 ? -7.904 -2.312 -9.782 1.00 76.12 89 PHE A O 1
ATOM 742 N N . PHE A 1 90 ? -5.860 -2.629 -10.655 1.00 77.00 90 PHE A N 1
ATOM 743 C CA . PHE A 1 90 ? -5.272 -3.104 -9.398 1.00 77.00 90 PHE A CA 1
ATOM 744 C C . PHE A 1 90 ? -5.279 -2.034 -8.303 1.00 77.00 90 PHE A C 1
ATOM 746 O O . PHE A 1 90 ? -5.619 -2.331 -7.154 1.00 77.00 90 PHE A O 1
ATOM 753 N N . ILE A 1 91 ? -4.959 -0.781 -8.645 1.00 79.44 91 ILE A N 1
ATOM 754 C CA . ILE A 1 91 ? -5.061 0.342 -7.702 1.00 79.44 91 ILE A CA 1
ATOM 755 C C . ILE A 1 91 ? -6.505 0.522 -7.231 1.00 79.44 91 ILE A C 1
ATOM 757 O O . ILE A 1 91 ? -6.750 0.645 -6.031 1.00 79.44 91 ILE A O 1
ATOM 761 N N . GLN A 1 92 ? -7.469 0.513 -8.152 1.00 81.81 92 GLN A N 1
ATOM 762 C CA . GLN A 1 92 ? -8.876 0.724 -7.821 1.00 81.81 92 GLN A CA 1
ATOM 763 C C . GLN A 1 92 ? -9.442 -0.415 -6.961 1.00 81.81 92 GLN A C 1
ATOM 765 O O . GLN A 1 92 ? -10.157 -0.167 -5.990 1.00 81.81 92 GLN A O 1
ATOM 770 N N . MET A 1 93 ? -9.085 -1.663 -7.266 1.00 85.12 93 MET A N 1
ATOM 771 C CA . MET A 1 93 ? -9.458 -2.826 -6.462 1.00 85.12 93 MET A CA 1
ATOM 772 C C . MET A 1 93 ? -8.893 -2.721 -5.042 1.00 85.12 93 MET A C 1
ATOM 774 O O . MET A 1 93 ? -9.627 -2.912 -4.072 1.00 85.12 93 MET A O 1
ATOM 778 N N . SER A 1 94 ? -7.618 -2.341 -4.918 1.00 82.94 94 SER A N 1
ATOM 779 C CA . SER A 1 94 ? -6.962 -2.132 -3.622 1.00 82.94 94 SER A CA 1
ATOM 780 C C . SER A 1 94 ? -7.651 -1.024 -2.819 1.00 82.94 94 SER A C 1
ATOM 782 O O . SER A 1 94 ? -7.896 -1.174 -1.623 1.00 82.94 94 SER A O 1
ATOM 784 N N . PHE A 1 95 ? -8.038 0.067 -3.483 1.00 83.62 95 PHE A N 1
ATOM 785 C CA . PHE A 1 95 ? -8.786 1.162 -2.870 1.00 83.62 95 PHE A CA 1
ATOM 786 C C . PHE A 1 95 ? -10.149 0.709 -2.322 1.00 83.62 95 PHE A C 1
ATOM 788 O O . PHE A 1 95 ? -10.471 0.992 -1.167 1.00 83.62 95 PHE A O 1
ATOM 795 N N . TYR A 1 96 ? -10.933 -0.048 -3.098 1.00 87.38 96 TYR A N 1
ATOM 796 C CA . TYR A 1 96 ? -12.216 -0.570 -2.617 1.00 87.38 96 TYR A CA 1
ATOM 797 C C . TYR A 1 96 ? -12.058 -1.582 -1.483 1.00 87.38 96 TYR A C 1
ATOM 799 O O . TYR A 1 96 ? -12.836 -1.538 -0.532 1.00 87.38 96 TYR A O 1
ATOM 807 N N . MET A 1 97 ? -11.046 -2.452 -1.533 1.00 89.25 97 MET A N 1
ATOM 808 C CA . MET A 1 97 ? -10.752 -3.372 -0.429 1.00 89.25 97 MET A CA 1
ATOM 809 C C . MET A 1 97 ? -10.521 -2.620 0.882 1.00 89.25 97 MET A C 1
ATOM 811 O O . MET A 1 97 ? -11.085 -2.994 1.909 1.00 89.25 97 MET A O 1
ATOM 815 N N . VAL A 1 98 ? -9.751 -1.530 0.841 1.00 89.12 98 VAL A N 1
ATOM 816 C CA . VAL A 1 98 ? -9.495 -0.692 2.019 1.00 89.12 98 VAL A CA 1
ATOM 817 C C . VAL A 1 98 ? -10.783 -0.045 2.525 1.00 89.12 98 VAL A C 1
ATOM 819 O O . VAL A 1 98 ? -11.036 -0.081 3.726 1.00 89.12 98 VAL A O 1
ATOM 822 N N . ILE A 1 99 ? -11.642 0.467 1.636 1.00 88.94 99 ILE A N 1
ATOM 823 C CA . ILE A 1 99 ? -12.949 1.018 2.030 1.00 88.94 99 ILE A CA 1
ATOM 824 C C . ILE A 1 99 ? -13.808 -0.037 2.731 1.00 88.94 99 ILE A C 1
ATOM 826 O O . ILE A 1 99 ? -14.339 0.225 3.811 1.00 88.94 99 ILE A O 1
ATOM 830 N N . PHE A 1 100 ? -13.948 -1.230 2.147 1.00 91.31 100 PHE A N 1
ATOM 831 C CA . PHE A 1 100 ? -14.763 -2.292 2.738 1.00 91.31 100 PHE A CA 1
ATOM 832 C C . PHE A 1 100 ? -14.221 -2.740 4.095 1.00 91.31 100 PHE A C 1
ATOM 834 O O . PHE A 1 100 ? -14.995 -2.934 5.034 1.00 91.31 100 PHE A O 1
ATOM 841 N N . LEU A 1 101 ? -12.899 -2.839 4.229 1.00 88.81 101 LEU A N 1
ATOM 842 C CA . LEU A 1 101 ? -12.253 -3.191 5.488 1.00 88.81 101 LEU A CA 1
ATOM 843 C C . LEU A 1 101 ? -12.481 -2.103 6.550 1.00 88.81 101 LEU A C 1
ATOM 845 O O . LEU A 1 101 ? -12.863 -2.416 7.678 1.00 88.81 101 LEU A O 1
ATOM 849 N N . SER A 1 102 ? -12.356 -0.827 6.181 1.00 89.44 102 SER A N 1
ATOM 850 C CA . SER A 1 102 ? -12.671 0.312 7.051 1.00 89.44 102 SER A CA 1
ATOM 851 C C . SER A 1 102 ? -14.132 0.330 7.507 1.00 89.44 102 SER A C 1
ATOM 853 O O . SER A 1 102 ? -14.404 0.575 8.683 1.00 89.44 102 SER A O 1
ATOM 855 N N . LEU A 1 103 ? -15.084 0.023 6.622 1.00 88.75 103 LEU A N 1
ATOM 856 C CA . LEU A 1 103 ? -16.493 -0.122 7.003 1.00 88.75 103 LEU A CA 1
ATOM 857 C C . LEU A 1 103 ? -16.696 -1.291 7.977 1.00 88.75 103 LEU A C 1
ATOM 859 O O . LEU A 1 103 ? -17.427 -1.152 8.958 1.00 88.75 103 LEU A O 1
ATOM 863 N N . GLY A 1 104 ? -16.004 -2.411 7.759 1.00 88.62 104 GLY A N 1
ATOM 864 C CA . GLY A 1 104 ? -15.997 -3.547 8.681 1.00 88.62 104 GLY A CA 1
ATOM 865 C C . GLY A 1 104 ? -15.536 -3.159 10.089 1.00 88.62 104 GLY A C 1
ATOM 866 O O . GLY A 1 104 ? -16.192 -3.514 11.070 1.00 88.62 104 GLY A O 1
ATOM 867 N N . ILE A 1 105 ? -14.469 -2.358 10.201 1.00 86.25 105 ILE A N 1
ATOM 868 C CA . ILE A 1 105 ? -13.978 -1.833 11.488 1.00 86.25 105 ILE A CA 1
ATOM 869 C C . ILE A 1 105 ? -15.065 -1.016 12.196 1.00 86.25 105 ILE A C 1
ATOM 871 O O . ILE A 1 105 ? -15.275 -1.191 13.399 1.00 86.25 105 ILE A O 1
ATOM 875 N N . ILE A 1 106 ? -15.793 -0.167 11.466 1.00 87.00 106 ILE A N 1
ATOM 876 C CA . ILE A 1 106 ? -16.879 0.645 12.033 1.00 87.00 106 ILE A CA 1
ATOM 877 C C . ILE A 1 106 ? -18.006 -0.252 12.560 1.00 87.00 106 ILE A C 1
ATOM 879 O O . ILE A 1 106 ? -18.463 -0.061 13.686 1.00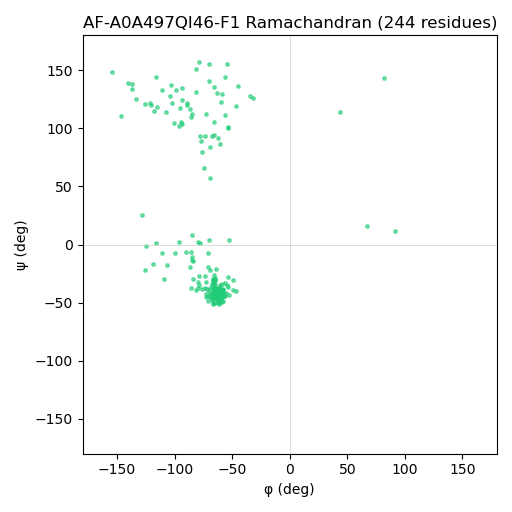 87.00 106 ILE A O 1
ATOM 883 N N . VAL A 1 107 ? -18.424 -1.272 11.802 1.00 88.00 107 VAL A N 1
ATOM 884 C CA . VAL A 1 107 ? -19.479 -2.213 12.227 1.00 88.00 107 VAL A CA 1
ATOM 885 C C . VAL A 1 107 ? -19.076 -2.973 13.493 1.00 88.00 107 VAL A C 1
ATOM 887 O O . VAL A 1 107 ? -19.851 -3.044 14.451 1.00 88.00 107 VAL A O 1
ATOM 890 N N . ILE A 1 108 ? -17.849 -3.500 13.538 1.00 86.00 108 ILE A N 1
ATOM 891 C CA . ILE A 1 108 ? -17.318 -4.181 14.729 1.00 86.00 108 ILE A CA 1
ATOM 892 C C . ILE A 1 108 ? -17.300 -3.218 15.922 1.00 86.00 108 ILE A C 1
ATOM 894 O O . ILE A 1 108 ? -17.708 -3.583 17.026 1.00 86.00 108 ILE A O 1
ATOM 898 N N . SER A 1 109 ? -16.881 -1.973 15.698 1.00 83.56 109 SER A N 1
ATOM 899 C CA . SER A 1 109 ? -16.832 -0.940 16.731 1.00 83.56 109 SER A CA 1
ATOM 900 C C . SER A 1 109 ? -18.218 -0.618 17.286 1.00 83.56 109 SER A C 1
ATOM 902 O O . SER A 1 109 ? -18.381 -0.567 18.502 1.00 83.56 109 SER A O 1
ATOM 904 N N . ILE A 1 110 ? -19.239 -0.492 16.431 1.00 85.12 110 ILE A N 1
ATOM 905 C CA . ILE A 1 110 ? -20.630 -0.260 16.853 1.00 85.12 110 ILE A CA 1
ATOM 906 C C . ILE A 1 110 ? -21.123 -1.379 17.777 1.00 85.12 110 ILE A C 1
ATOM 908 O O . ILE A 1 110 ? -21.737 -1.104 18.810 1.00 85.12 110 ILE A O 1
ATOM 912 N N . ASN A 1 111 ? -20.817 -2.637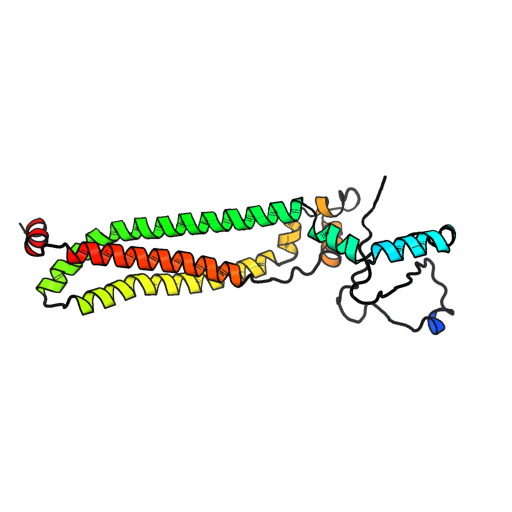 17.458 1.00 84.69 111 ASN A N 1
ATOM 913 C CA . ASN A 1 111 ? -21.187 -3.762 18.316 1.00 84.69 111 ASN A CA 1
ATOM 914 C C . ASN A 1 111 ? -20.490 -3.697 19.681 1.00 84.69 111 ASN A C 1
ATOM 916 O O . ASN A 1 111 ? -21.117 -3.968 20.709 1.00 84.69 111 ASN A O 1
ATOM 920 N N . LYS A 1 112 ? -19.225 -3.262 19.715 1.00 82.75 112 LYS A N 1
ATOM 921 C CA . LYS A 1 112 ? -18.492 -3.061 20.969 1.00 82.75 112 LYS A CA 1
ATOM 922 C C . LYS A 1 112 ? -19.058 -1.923 21.824 1.00 82.75 112 LYS A C 1
ATOM 924 O O . LYS A 1 112 ? -19.000 -2.026 23.047 1.00 82.75 112 LYS A O 1
ATOM 929 N N . ILE A 1 113 ? -19.659 -0.881 21.233 1.00 82.81 113 ILE A N 1
ATOM 930 C CA . ILE A 1 113 ? -20.240 0.250 21.987 1.00 82.81 113 ILE A CA 1
ATOM 931 C C . ILE A 1 113 ? -21.215 -0.246 23.057 1.00 82.81 113 ILE A C 1
ATOM 933 O O . ILE A 1 113 ? -21.145 0.217 24.190 1.00 82.81 113 ILE A O 1
ATOM 937 N N . LYS A 1 114 ? -22.091 -1.213 22.749 1.00 79.25 114 LYS A N 1
ATOM 938 C CA . LYS A 1 114 ? -23.054 -1.744 23.734 1.00 79.25 114 LYS A CA 1
ATOM 939 C C . LYS A 1 114 ? -22.369 -2.318 24.974 1.00 79.25 114 LYS A C 1
ATOM 941 O O . LYS A 1 114 ? -22.856 -2.122 26.081 1.00 79.25 114 LYS A O 1
ATOM 946 N N . ARG A 1 115 ? -21.239 -3.001 24.790 1.00 82.12 115 ARG A N 1
ATOM 947 C CA . ARG A 1 115 ? -20.444 -3.555 25.887 1.00 82.12 115 ARG A CA 1
ATOM 948 C C . ARG A 1 115 ? -19.751 -2.446 26.681 1.00 82.12 115 ARG A C 1
ATOM 950 O O . ARG A 1 115 ? -19.905 -2.392 27.896 1.00 82.12 115 ARG A O 1
ATOM 957 N N . TYR A 1 116 ? -19.086 -1.513 26.001 1.00 83.56 116 TYR A N 1
ATOM 958 C CA . TYR A 1 116 ? -18.399 -0.403 26.671 1.00 83.56 116 TYR A CA 1
ATOM 959 C C . TYR A 1 116 ? -19.345 0.543 27.406 1.00 83.56 116 TYR A C 1
ATOM 961 O O . TYR A 1 116 ? -18.958 1.136 28.403 1.00 83.56 116 TYR A O 1
ATOM 969 N N . ARG A 1 117 ? -20.592 0.681 26.949 1.00 83.00 117 ARG A N 1
ATOM 970 C CA . ARG A 1 117 ? -21.631 1.438 27.656 1.00 83.00 117 ARG A CA 1
ATOM 971 C C . ARG A 1 117 ? -21.898 0.878 29.057 1.00 83.00 117 ARG A C 1
ATOM 973 O O . ARG A 1 117 ? -21.986 1.649 30.010 1.00 83.00 117 ARG A O 1
ATOM 980 N N . LYS A 1 118 ? -21.956 -0.450 29.187 1.00 81.75 118 LYS A N 1
ATOM 981 C CA . LYS A 1 118 ? -22.109 -1.132 30.481 1.00 81.75 118 LYS A CA 1
ATOM 982 C C . LYS A 1 118 ? -20.881 -0.944 31.364 1.00 81.75 118 LYS A C 1
ATOM 984 O O . LYS A 1 118 ? -20.996 -0.507 32.504 1.00 81.75 118 LYS A O 1
ATOM 989 N N . GLU A 1 119 ? -19.699 -1.204 30.806 1.00 84.19 119 GLU A N 1
ATOM 990 C CA . GLU A 1 119 ? -18.424 -1.033 31.513 1.00 84.19 119 GLU A CA 1
ATOM 991 C C . GLU A 1 119 ? -18.250 0.420 31.990 1.00 84.19 119 GLU A C 1
ATOM 993 O O . GLU A 1 119 ? -17.846 0.658 33.126 1.00 84.19 119 GLU A O 1
ATOM 998 N N . TYR A 1 120 ? -18.659 1.400 31.179 1.00 85.06 120 TYR A N 1
ATOM 999 C CA . TYR A 1 120 ? -18.671 2.811 31.553 1.00 85.06 120 TYR A CA 1
ATOM 1000 C C . TYR A 1 120 ? -19.600 3.113 32.730 1.00 85.06 120 TYR A C 1
ATOM 1002 O O . TYR A 1 120 ? -19.201 3.839 33.638 1.00 85.06 120 TYR A O 1
ATOM 1010 N N . ALA A 1 121 ? -20.827 2.580 32.730 1.00 83.31 121 ALA A N 1
ATOM 1011 C CA . ALA A 1 121 ? -21.783 2.806 33.813 1.00 83.31 121 ALA A CA 1
ATOM 1012 C C . ALA A 1 121 ? -21.249 2.273 35.154 1.00 83.31 121 ALA A C 1
ATOM 1014 O O . ALA A 1 121 ? -21.329 2.971 36.166 1.00 83.31 121 ALA A O 1
ATOM 1015 N N . ILE A 1 122 ? -20.633 1.086 35.139 1.00 86.00 122 ILE A N 1
ATOM 1016 C CA . ILE A 1 122 ? -19.994 0.473 36.312 1.00 86.00 122 ILE A CA 1
ATOM 1017 C C . ILE A 1 122 ? -18.801 1.314 36.780 1.00 86.00 122 ILE A C 1
ATOM 1019 O O . ILE A 1 122 ? -18.722 1.681 37.951 1.00 86.00 122 ILE A O 1
ATOM 1023 N N . LEU A 1 123 ? -17.891 1.679 35.871 1.00 86.94 123 LEU A N 1
ATOM 1024 C CA . LEU A 1 123 ? -16.721 2.498 36.205 1.00 86.94 123 LEU A CA 1
ATOM 1025 C C . LEU A 1 123 ? -17.137 3.858 36.773 1.00 86.94 123 LEU A C 1
ATOM 1027 O O . LEU A 1 123 ? -16.588 4.318 37.772 1.00 86.94 123 LEU A O 1
ATOM 1031 N N . ARG A 1 124 ? -18.160 4.487 36.194 1.00 85.56 124 ARG A N 1
ATOM 1032 C CA . ARG A 1 124 ? -18.671 5.765 36.686 1.00 85.56 124 ARG A CA 1
ATOM 1033 C C . ARG A 1 124 ? -19.298 5.646 38.076 1.00 85.56 124 ARG A C 1
ATOM 1035 O O . ARG A 1 124 ? -19.121 6.559 38.876 1.00 85.56 124 ARG A O 1
ATOM 1042 N N . ALA A 1 125 ? -19.957 4.529 38.391 1.00 85.00 125 ALA A N 1
ATOM 1043 C CA . ALA A 1 125 ? -20.441 4.246 39.745 1.00 85.00 125 ALA A CA 1
ATOM 1044 C C . ALA A 1 125 ? -19.293 4.075 40.761 1.00 85.00 125 ALA A C 1
ATOM 1046 O O . ALA A 1 125 ? -19.441 4.455 41.918 1.00 85.00 125 ALA A O 1
ATOM 1047 N N . LEU A 1 126 ? -18.128 3.589 40.318 1.00 87.56 126 LEU A N 1
ATOM 1048 C CA . LEU A 1 126 ? -16.897 3.498 41.117 1.00 87.56 126 LEU A CA 1
ATOM 1049 C C . LEU A 1 126 ? -16.129 4.831 41.231 1.00 87.56 126 LEU A C 1
ATOM 1051 O O . LEU A 1 126 ? -15.061 4.876 41.837 1.00 87.56 126 LEU A O 1
ATOM 1055 N N . GLY A 1 127 ? -16.651 5.922 40.660 1.00 87.81 127 GLY A N 1
ATOM 1056 C CA . GLY A 1 127 ? -16.045 7.254 40.736 1.00 87.81 127 GLY A CA 1
ATOM 1057 C C . GLY A 1 127 ? -15.076 7.592 39.600 1.00 87.81 127 GLY A C 1
ATOM 1058 O O . GLY A 1 127 ? -14.377 8.603 39.679 1.00 87.81 127 GLY A O 1
ATOM 1059 N N . PHE A 1 128 ? -15.025 6.794 38.528 1.00 88.75 128 PHE A N 1
ATOM 1060 C CA . PHE A 1 128 ? -14.196 7.110 37.362 1.00 88.75 128 PHE A CA 1
ATOM 1061 C C . PHE A 1 128 ? -14.694 8.373 36.651 1.00 88.75 128 PHE A C 1
ATOM 1063 O O . PHE A 1 128 ? -15.891 8.547 36.397 1.00 88.75 128 PHE A O 1
ATOM 1070 N N . THR A 1 129 ? -13.766 9.255 36.283 1.00 87.25 129 THR A N 1
ATOM 1071 C CA . THR A 1 129 ? -14.110 10.484 35.557 1.00 87.25 129 THR A CA 1
ATOM 1072 C C . THR A 1 129 ? -14.296 10.215 34.063 1.00 87.25 129 THR A C 1
ATOM 1074 O O . THR A 1 129 ? -13.650 9.343 33.479 1.00 87.25 129 THR A O 1
ATOM 1077 N N . GLU A 1 130 ? -15.142 11.012 33.400 1.00 82.19 130 GLU A N 1
ATOM 1078 C CA . GLU A 1 130 ? -15.374 10.905 31.951 1.00 82.19 130 GLU A CA 1
ATOM 1079 C C . GLU A 1 130 ? -14.063 11.019 31.156 1.00 82.19 130 GLU A C 1
ATOM 1081 O O . GLU A 1 130 ? -13.819 10.226 30.253 1.00 82.19 130 GLU A O 1
ATOM 1086 N N . LYS A 1 131 ? -13.168 11.936 31.546 1.00 86.06 131 LYS A N 1
ATOM 1087 C CA . LYS A 1 131 ? -11.865 12.124 30.887 1.00 86.06 131 LYS A CA 1
ATOM 1088 C C . LYS A 1 131 ? -10.991 10.868 30.944 1.00 86.06 131 LYS A C 1
ATOM 1090 O O . LYS A 1 131 ? -10.390 10.509 29.935 1.00 86.06 131 LYS A O 1
ATOM 1095 N N . GLN A 1 132 ? -10.932 10.195 32.094 1.00 87.94 132 GLN A N 1
ATOM 1096 C CA . GLN A 1 132 ? -10.145 8.967 32.251 1.00 87.94 132 GLN A CA 1
ATOM 1097 C C . GLN A 1 132 ? -10.690 7.839 31.373 1.00 87.94 132 GLN A C 1
ATOM 1099 O O . GLN A 1 132 ? -9.916 7.124 30.739 1.00 87.94 132 GLN A O 1
ATOM 1104 N N . PHE A 1 133 ? -12.015 7.721 31.275 1.00 85.25 133 PHE A N 1
ATOM 1105 C CA . PHE A 1 133 ? -12.638 6.725 30.412 1.00 85.25 133 PHE A CA 1
ATOM 1106 C C . PHE A 1 133 ? -12.365 6.982 28.925 1.00 85.25 133 PHE A C 1
ATOM 1108 O O . PHE A 1 133 ? -12.031 6.052 28.196 1.00 85.25 133 PHE A O 1
ATOM 1115 N N . ILE A 1 134 ? -12.443 8.241 28.477 1.00 83.56 134 ILE A N 1
ATOM 1116 C CA . ILE A 1 134 ? -12.139 8.611 27.087 1.00 83.56 134 ILE A CA 1
ATOM 1117 C C . ILE A 1 134 ? -10.702 8.231 26.722 1.00 83.56 134 ILE A C 1
ATOM 1119 O O . ILE A 1 134 ? -10.474 7.686 25.643 1.00 83.56 134 ILE A O 1
ATOM 1123 N N . ILE A 1 135 ? -9.741 8.492 27.612 1.00 87.56 135 ILE A N 1
ATOM 1124 C CA . ILE A 1 135 ? -8.334 8.132 27.395 1.00 87.56 135 ILE A CA 1
ATOM 1125 C C . ILE A 1 135 ? -8.183 6.612 27.303 1.00 87.56 135 ILE A C 1
ATOM 1127 O O . ILE A 1 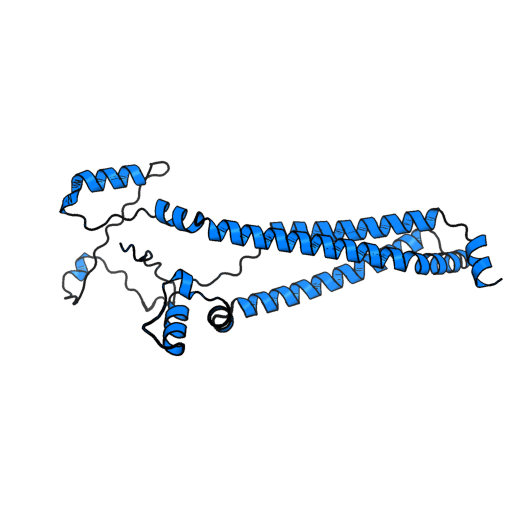135 ? -7.590 6.123 26.345 1.00 87.56 135 ILE A O 1
ATOM 1131 N N . TYR A 1 136 ? -8.754 5.873 28.258 1.00 86.44 136 TYR A N 1
ATOM 1132 C CA . TYR A 1 136 ? -8.684 4.412 28.281 1.00 86.44 136 TYR A CA 1
ATOM 1133 C C . TYR A 1 136 ? -9.271 3.794 27.009 1.00 86.44 136 TYR A C 1
ATOM 1135 O O . TYR A 1 136 ? -8.619 2.995 26.344 1.00 86.44 136 TYR A O 1
ATOM 1143 N N . PHE A 1 137 ? -10.468 4.228 26.619 1.00 83.06 137 PHE A N 1
ATOM 1144 C CA . PHE A 1 137 ? -11.123 3.730 25.419 1.00 83.06 137 PHE A CA 1
ATOM 1145 C C . PHE A 1 137 ? -10.373 4.104 24.137 1.00 83.06 137 PHE A C 1
ATOM 1147 O O . PHE A 1 137 ? -10.259 3.291 23.222 1.00 83.06 137 PHE A O 1
ATOM 1154 N N . SER A 1 138 ? -9.828 5.320 24.066 1.00 84.62 138 SER A N 1
ATOM 1155 C CA . SER A 1 138 ? -9.017 5.728 22.917 1.00 84.62 138 SER A CA 1
ATOM 1156 C C . SER A 1 138 ? -7.783 4.835 22.790 1.00 84.62 138 SER A C 1
ATOM 1158 O O . SER A 1 138 ? -7.491 4.361 21.696 1.00 84.62 138 SER A O 1
ATOM 1160 N N . LEU A 1 139 ? -7.092 4.542 23.896 1.00 88.06 139 LEU A N 1
ATOM 1161 C CA . LEU A 1 139 ? -5.947 3.629 23.896 1.00 88.06 139 LEU A CA 1
ATOM 1162 C C . LEU A 1 139 ? -6.339 2.211 23.472 1.00 88.06 139 LEU A C 1
ATOM 1164 O O . LEU A 1 139 ? -5.633 1.619 22.662 1.00 88.06 139 LEU A O 1
ATOM 1168 N N . ASP A 1 140 ? -7.471 1.698 23.949 1.00 84.81 140 ASP A N 1
ATOM 1169 C CA . ASP A 1 140 ? -7.962 0.364 23.589 1.00 84.81 140 ASP A CA 1
ATOM 1170 C C . ASP A 1 140 ? -8.351 0.249 22.102 1.00 84.81 140 ASP A C 1
ATOM 1172 O O . ASP A 1 140 ? -8.250 -0.819 21.505 1.00 84.81 140 ASP A O 1
ATOM 1176 N N . MET A 1 141 ? -8.730 1.356 21.456 1.00 82.44 141 MET A N 1
ATOM 1177 C CA . MET A 1 141 ? -8.993 1.388 20.011 1.00 82.44 141 MET A CA 1
ATOM 1178 C C . MET A 1 141 ? -7.721 1.624 19.180 1.00 82.44 141 MET A C 1
ATOM 1180 O O . MET A 1 141 ? -7.568 1.029 18.112 1.00 82.44 141 MET A O 1
ATOM 1184 N N . PHE A 1 142 ? -6.793 2.464 19.651 1.00 85.75 142 PHE A N 1
ATOM 1185 C CA . PHE A 1 142 ? -5.571 2.812 18.913 1.00 85.75 142 PHE A CA 1
ATOM 1186 C C . PHE A 1 142 ? -4.456 1.769 19.037 1.00 85.75 142 PHE A C 1
ATOM 1188 O O . PHE A 1 142 ? -3.774 1.502 18.048 1.00 85.75 142 PHE A O 1
ATOM 1195 N N . LEU A 1 143 ? -4.247 1.167 20.211 1.00 88.44 143 LEU A N 1
ATOM 1196 C CA . LEU A 1 143 ? -3.152 0.212 20.418 1.00 88.44 143 LEU A CA 1
ATOM 1197 C C . LEU A 1 143 ? -3.267 -1.023 19.513 1.00 88.44 143 LEU A C 1
ATOM 1199 O O . LEU A 1 143 ? -2.282 -1.333 18.836 1.00 88.44 143 LEU A O 1
ATOM 1203 N N . PRO A 1 144 ? -4.431 -1.698 19.403 1.00 86.75 144 PRO A N 1
ATOM 1204 C CA . PRO A 1 144 ? -4.573 -2.833 18.497 1.00 86.75 144 PRO A CA 1
ATOM 1205 C C . PRO A 1 144 ? -4.324 -2.444 17.042 1.00 86.75 144 PRO A C 1
ATOM 1207 O O . PRO A 1 144 ? -3.707 -3.209 16.303 1.00 86.75 144 PRO A O 1
ATOM 1210 N N . PHE A 1 145 ? -4.742 -1.238 16.640 1.00 85.06 145 PHE A N 1
ATOM 1211 C CA . PHE A 1 145 ? -4.472 -0.730 15.301 1.00 85.06 145 PHE A CA 1
ATOM 1212 C C . PHE A 1 145 ? -2.970 -0.599 15.041 1.00 85.06 145 PHE A C 1
ATOM 1214 O O . PHE A 1 145 ? -2.486 -1.156 14.059 1.00 85.06 145 PHE A O 1
ATOM 1221 N N . ILE A 1 146 ? -2.219 0.053 15.933 1.00 87.94 146 ILE A N 1
ATOM 1222 C CA . ILE A 1 146 ? -0.765 0.225 15.776 1.00 87.94 146 ILE A CA 1
ATOM 1223 C C . ILE A 1 146 ? -0.062 -1.136 15.700 1.00 87.94 146 ILE A C 1
ATOM 1225 O O . ILE A 1 146 ? 0.762 -1.356 14.813 1.00 87.94 146 ILE A O 1
ATOM 1229 N N . VAL A 1 147 ? -0.422 -2.074 16.581 1.00 91.25 147 VAL A N 1
ATOM 1230 C CA . VAL A 1 147 ? 0.155 -3.427 16.584 1.00 91.25 147 VAL A CA 1
ATOM 1231 C C . VAL A 1 147 ? -0.156 -4.160 15.277 1.00 91.25 147 VAL A C 1
ATOM 1233 O O . VAL A 1 147 ? 0.740 -4.738 14.663 1.00 91.25 147 VAL A O 1
ATOM 1236 N N . SER A 1 148 ? -1.407 -4.099 14.813 1.00 88.44 148 SER A N 1
ATOM 1237 C CA . SER A 1 148 ? -1.818 -4.735 13.558 1.00 88.44 148 SER A CA 1
ATOM 1238 C C . SER A 1 148 ? -1.150 -4.112 12.330 1.00 88.44 148 SER A C 1
ATOM 1240 O O . SER A 1 148 ? -0.772 -4.839 11.417 1.00 88.44 148 SER A O 1
ATOM 1242 N N . LEU A 1 149 ? -0.927 -2.793 12.329 1.00 87.56 149 LEU A N 1
ATOM 1243 C CA . LEU A 1 149 ? -0.230 -2.084 11.260 1.00 87.56 149 LEU A CA 1
ATOM 1244 C C . LEU A 1 149 ? 1.231 -2.533 11.165 1.00 87.56 149 LEU A C 1
ATOM 1246 O O . LEU A 1 149 ? 1.714 -2.819 10.072 1.00 87.56 149 LEU A O 1
ATOM 1250 N N . LEU A 1 150 ? 1.924 -2.634 12.303 1.00 89.56 150 LEU A N 1
ATOM 1251 C CA . LEU A 1 150 ? 3.305 -3.118 12.346 1.00 89.56 150 LEU A CA 1
ATOM 1252 C C . LEU A 1 150 ? 3.404 -4.573 11.875 1.00 89.56 150 LEU A C 1
ATOM 1254 O O . LEU A 1 150 ? 4.267 -4.893 11.059 1.00 89.56 150 LEU A O 1
ATOM 1258 N N . ALA A 1 151 ? 2.494 -5.440 12.324 1.00 91.88 151 ALA A N 1
ATOM 1259 C CA . ALA A 1 151 ? 2.441 -6.826 11.866 1.00 91.88 151 ALA A CA 1
ATOM 1260 C C . ALA A 1 151 ? 2.173 -6.917 10.353 1.00 91.88 151 ALA A C 1
ATOM 1262 O O . ALA A 1 151 ? 2.854 -7.659 9.645 1.00 91.88 151 ALA A O 1
ATOM 1263 N N . ALA A 1 152 ? 1.233 -6.121 9.839 1.00 88.12 152 ALA A N 1
ATOM 1264 C CA . ALA A 1 152 ? 0.907 -6.073 8.418 1.00 88.12 152 ALA A CA 1
ATOM 1265 C C . ALA A 1 152 ? 2.085 -5.580 7.566 1.00 88.12 152 ALA A C 1
ATOM 1267 O O . ALA A 1 152 ? 2.317 -6.131 6.495 1.00 88.12 152 ALA A O 1
ATOM 1268 N N . LEU A 1 153 ? 2.860 -4.598 8.042 1.00 86.81 153 LEU A N 1
ATOM 1269 C CA . LEU A 1 153 ? 4.067 -4.126 7.355 1.00 86.81 153 LEU A CA 1
ATOM 1270 C C . LEU A 1 153 ? 5.115 -5.233 7.218 1.00 86.81 153 LEU A C 1
ATOM 1272 O O . LEU A 1 153 ? 5.676 -5.411 6.139 1.00 86.81 153 LEU A O 1
ATOM 1276 N N . VAL A 1 154 ? 5.348 -6.002 8.283 1.00 89.94 154 VAL A N 1
ATOM 1277 C CA . VAL A 1 154 ? 6.286 -7.135 8.254 1.00 89.94 154 VAL A CA 1
ATOM 1278 C C . VAL A 1 154 ? 5.805 -8.208 7.277 1.00 89.94 154 VAL A C 1
ATOM 1280 O O . VAL A 1 154 ? 6.580 -8.662 6.438 1.00 89.94 154 VAL A O 1
ATOM 1283 N N . ILE A 1 155 ? 4.520 -8.571 7.332 1.00 90.19 155 ILE A N 1
ATOM 1284 C CA . ILE A 1 155 ? 3.927 -9.559 6.420 1.00 90.19 155 ILE A CA 1
ATOM 1285 C C . ILE A 1 155 ? 4.016 -9.079 4.968 1.00 90.19 155 ILE A C 1
ATOM 1287 O O . ILE A 1 155 ? 4.425 -9.845 4.100 1.00 90.19 155 ILE A O 1
ATOM 1291 N N . ALA A 1 156 ? 3.678 -7.817 4.698 1.00 84.75 156 ALA A N 1
ATOM 1292 C CA . ALA A 1 156 ? 3.734 -7.236 3.362 1.00 84.75 156 ALA A CA 1
ATOM 1293 C C . ALA A 1 156 ? 5.164 -7.199 2.810 1.00 84.75 156 ALA A C 1
ATOM 1295 O O . ALA A 1 156 ? 5.364 -7.467 1.629 1.00 84.75 156 ALA A O 1
ATOM 1296 N N . LEU A 1 157 ? 6.161 -6.915 3.653 1.00 83.00 157 LEU A N 1
ATOM 1297 C CA . LEU A 1 157 ? 7.568 -6.928 3.257 1.00 83.00 157 LEU A CA 1
ATOM 1298 C C . LEU A 1 157 ? 8.030 -8.349 2.918 1.00 83.00 157 LEU A C 1
ATOM 1300 O O . LEU A 1 157 ? 8.620 -8.556 1.861 1.00 83.00 157 LEU A O 1
ATOM 1304 N N . ILE A 1 158 ? 7.719 -9.333 3.767 1.00 85.75 158 ILE A N 1
ATOM 1305 C CA . ILE A 1 158 ? 8.060 -10.743 3.520 1.00 85.75 158 ILE A CA 1
ATOM 1306 C C . ILE A 1 158 ? 7.376 -11.243 2.242 1.00 85.75 158 ILE A C 1
ATOM 1308 O O . ILE A 1 158 ? 8.029 -11.839 1.389 1.00 85.75 158 ILE A O 1
ATOM 1312 N N . ALA A 1 159 ? 6.082 -10.961 2.080 1.00 82.69 159 ALA A N 1
ATOM 1313 C CA . ALA A 1 159 ? 5.329 -11.326 0.886 1.00 82.69 159 ALA A CA 1
ATOM 1314 C C . ALA A 1 159 ? 5.879 -10.628 -0.366 1.00 82.69 159 ALA A C 1
ATOM 1316 O O . ALA A 1 159 ? 6.036 -11.269 -1.399 1.00 82.69 159 ALA A O 1
ATOM 1317 N N . GLY A 1 160 ? 6.227 -9.343 -0.272 1.00 75.31 160 GLY A N 1
ATOM 1318 C CA . GLY A 1 160 ? 6.829 -8.585 -1.367 1.00 75.31 160 GLY A CA 1
ATOM 1319 C C . GLY A 1 160 ? 8.183 -9.150 -1.791 1.00 75.31 160 GLY A C 1
ATOM 1320 O O . GLY A 1 160 ? 8.416 -9.333 -2.982 1.00 75.31 160 GLY A O 1
ATOM 1321 N N . LEU A 1 161 ? 9.047 -9.497 -0.831 1.00 75.00 161 LEU A N 1
ATOM 1322 C CA . LEU A 1 161 ? 10.321 -10.166 -1.108 1.00 75.00 161 LEU A CA 1
ATOM 1323 C C . LEU A 1 161 ? 10.115 -11.547 -1.734 1.00 75.00 161 LEU A C 1
ATOM 1325 O O . LEU A 1 161 ? 10.830 -11.897 -2.666 1.00 75.00 161 LEU A O 1
ATOM 1329 N N . TYR A 1 162 ? 9.130 -12.311 -1.258 1.00 75.75 162 TYR A N 1
ATOM 1330 C CA . TYR A 1 162 ? 8.802 -13.625 -1.808 1.00 75.75 162 TYR A CA 1
ATOM 1331 C C . TYR A 1 162 ? 8.286 -13.535 -3.249 1.00 75.75 162 TYR A C 1
ATOM 1333 O O . TYR A 1 162 ? 8.755 -14.266 -4.116 1.00 75.75 162 TYR A O 1
ATOM 1341 N N . VAL A 1 163 ? 7.379 -12.600 -3.543 1.00 67.94 163 VAL A N 1
ATOM 1342 C CA . VAL A 1 163 ? 6.870 -12.365 -4.906 1.00 67.94 163 VAL A CA 1
ATOM 1343 C C . VAL A 1 163 ? 7.967 -11.838 -5.832 1.00 67.94 163 VAL A C 1
ATOM 1345 O O . VAL A 1 163 ? 7.963 -12.145 -7.021 1.00 67.94 163 VAL A O 1
ATOM 1348 N N . ALA A 1 164 ? 8.929 -11.083 -5.295 1.00 64.31 164 ALA A N 1
ATOM 1349 C CA . ALA A 1 164 ? 10.094 -10.622 -6.042 1.00 64.31 164 ALA A CA 1
ATOM 1350 C C . ALA A 1 164 ? 11.098 -11.744 -6.369 1.00 64.31 164 ALA A C 1
ATOM 1352 O O . ALA A 1 164 ? 12.045 -11.506 -7.121 1.00 64.31 164 ALA A O 1
ATOM 1353 N N . THR A 1 165 ? 10.918 -12.959 -5.833 1.00 66.25 165 THR A N 1
ATOM 1354 C CA . THR A 1 165 ? 11.782 -14.085 -6.198 1.00 66.25 165 THR A CA 1
ATOM 1355 C C . THR A 1 165 ? 11.517 -14.544 -7.639 1.00 66.25 165 THR A C 1
ATOM 1357 O O . THR A 1 165 ? 10.360 -14.618 -8.069 1.00 66.25 165 THR A O 1
ATOM 1360 N N . PRO A 1 166 ? 12.570 -14.905 -8.399 1.00 55.66 166 PRO A N 1
ATOM 1361 C CA . PRO A 1 166 ? 12.424 -15.365 -9.780 1.00 55.66 166 PRO A CA 1
ATOM 1362 C C . PRO A 1 166 ? 11.519 -16.596 -9.911 1.00 55.66 166 PRO A C 1
ATOM 1364 O O . PRO A 1 166 ? 10.716 -16.676 -10.833 1.00 55.66 166 PRO A O 1
ATOM 1367 N N . GLU A 1 167 ? 11.600 -17.530 -8.961 1.00 59.69 167 GLU A N 1
ATOM 1368 C CA . GLU A 1 167 ? 10.811 -18.769 -8.953 1.00 59.69 167 GLU A CA 1
ATOM 1369 C C . GLU A 1 167 ? 9.301 -18.505 -8.913 1.00 59.69 167 GLU A C 1
ATOM 1371 O O . GLU A 1 167 ? 8.529 -19.170 -9.606 1.00 59.69 167 GLU A O 1
ATOM 1376 N N . PHE A 1 168 ? 8.868 -17.510 -8.131 1.00 58.69 168 PHE A N 1
ATOM 1377 C CA . PHE A 1 168 ? 7.459 -17.142 -8.041 1.00 58.69 168 PHE A CA 1
ATOM 1378 C C . PHE A 1 168 ? 6.971 -16.462 -9.324 1.00 58.69 168 PHE A C 1
ATOM 1380 O O . PHE A 1 168 ? 5.905 -16.808 -9.838 1.00 58.69 168 PHE A O 1
ATOM 1387 N N . MET A 1 169 ? 7.759 -15.530 -9.873 1.00 56.16 169 MET A N 1
ATOM 1388 C CA . MET A 1 169 ? 7.401 -14.835 -11.112 1.00 56.16 169 MET A CA 1
ATOM 1389 C C . MET A 1 169 ? 7.272 -15.799 -12.292 1.00 56.16 169 MET A C 1
ATOM 1391 O O . MET A 1 169 ? 6.285 -15.739 -13.013 1.00 56.16 169 MET A O 1
ATOM 1395 N N . LEU A 1 170 ? 8.209 -16.735 -12.448 1.00 50.59 170 LEU A N 1
ATOM 1396 C CA . LEU A 1 170 ? 8.209 -17.698 -13.554 1.00 50.59 170 LEU A CA 1
ATOM 1397 C C . LEU A 1 170 ? 7.041 -18.688 -13.500 1.00 50.59 170 LEU A C 1
ATOM 1399 O O . LEU A 1 170 ? 6.585 -19.162 -14.536 1.00 50.59 170 LEU A O 1
ATOM 1403 N N . ARG A 1 171 ? 6.564 -19.020 -12.295 1.00 50.88 171 ARG A N 1
ATOM 1404 C CA . ARG A 1 171 ? 5.504 -20.014 -12.099 1.00 50.88 171 ARG A CA 1
ATOM 1405 C C . ARG A 1 171 ? 4.095 -19.443 -12.256 1.00 50.88 171 ARG A C 1
ATOM 1407 O O . ARG A 1 171 ? 3.190 -20.189 -12.621 1.00 50.88 171 ARG A O 1
ATOM 1414 N N . TYR A 1 172 ? 3.897 -18.163 -11.940 1.00 51.62 172 TYR A N 1
ATOM 1415 C CA . TYR A 1 172 ? 2.556 -17.574 -11.819 1.00 51.62 172 TYR A CA 1
ATOM 1416 C C . TYR A 1 172 ? 2.318 -16.330 -12.677 1.00 51.62 172 TYR A C 1
ATOM 1418 O O . TYR A 1 172 ? 1.162 -16.028 -12.971 1.00 51.62 172 TYR A O 1
ATOM 1426 N N . LEU A 1 173 ? 3.363 -15.609 -13.094 1.00 52.59 173 LEU A N 1
ATOM 1427 C CA . LEU A 1 173 ? 3.232 -14.593 -14.133 1.00 52.59 173 LEU A CA 1
ATOM 1428 C C . LEU A 1 173 ? 3.556 -15.247 -15.470 1.00 52.59 173 LEU A C 1
ATOM 1430 O O . LEU A 1 173 ? 4.717 -15.481 -15.798 1.00 52.59 173 LEU A O 1
ATOM 1434 N N . ASP A 1 174 ? 2.514 -15.535 -16.245 1.00 47.16 174 ASP A N 1
ATOM 1435 C CA . ASP A 1 174 ? 2.665 -16.010 -17.613 1.00 47.16 174 ASP A CA 1
ATOM 1436 C C . ASP A 1 174 ? 3.205 -14.883 -18.511 1.00 47.16 174 ASP A C 1
ATOM 1438 O O . ASP A 1 174 ? 2.480 -14.130 -19.166 1.00 47.16 174 ASP A O 1
ATOM 1442 N N . LEU A 1 175 ? 4.528 -14.739 -18.490 1.00 48.75 175 LEU A N 1
ATOM 1443 C CA . LEU A 1 175 ? 5.272 -13.763 -19.279 1.00 48.75 175 LEU A CA 1
ATOM 1444 C C . LEU A 1 175 ? 5.436 -14.204 -20.742 1.00 48.75 175 LEU A C 1
ATOM 1446 O O . LEU A 1 175 ? 6.020 -13.459 -21.531 1.00 48.75 175 LEU A O 1
ATOM 1450 N N . SER A 1 176 ? 4.892 -15.367 -21.131 1.00 46.78 176 SER A N 1
ATOM 1451 C CA . SER A 1 176 ? 4.898 -15.836 -22.524 1.00 46.78 176 SER A CA 1
ATOM 1452 C C . SER A 1 176 ? 4.201 -14.841 -23.462 1.00 46.78 176 SER A C 1
ATOM 1454 O O . SER A 1 176 ? 4.658 -14.599 -24.576 1.00 46.78 176 SER A O 1
ATOM 1456 N N . THR A 1 177 ? 3.167 -14.150 -22.976 1.00 44.62 177 THR A N 1
ATOM 1457 C CA . THR A 1 177 ? 2.417 -13.129 -23.729 1.00 44.62 177 THR A CA 1
ATOM 1458 C C . THR A 1 177 ? 3.207 -11.841 -24.004 1.00 44.62 177 THR A C 1
ATOM 1460 O O . THR A 1 177 ? 2.885 -11.101 -24.935 1.00 44.62 177 THR A O 1
ATOM 1463 N N . LEU A 1 178 ? 4.255 -11.556 -23.224 1.00 44.50 178 LEU A N 1
ATOM 1464 C CA . LEU A 1 178 ? 5.131 -10.394 -23.419 1.00 44.50 178 LEU A CA 1
ATOM 1465 C C . LEU A 1 178 ? 6.273 -10.667 -24.406 1.00 44.50 178 LEU A C 1
ATOM 1467 O O . LEU A 1 178 ? 6.837 -9.706 -24.926 1.00 44.50 178 LEU A O 1
ATOM 1471 N N . ILE A 1 179 ? 6.605 -11.938 -24.658 1.00 44.34 179 ILE A N 1
ATOM 1472 C CA . ILE A 1 179 ? 7.818 -12.346 -25.393 1.00 44.34 179 ILE A CA 1
ATOM 1473 C C . ILE A 1 179 ? 7.482 -13.248 -26.606 1.00 44.34 179 ILE A C 1
ATOM 1475 O O . ILE A 1 179 ? 8.355 -13.575 -27.403 1.00 44.34 179 ILE A O 1
ATOM 1479 N N . GLY A 1 180 ? 6.200 -13.559 -26.827 1.00 41.66 180 GLY A N 1
ATOM 1480 C CA . GLY A 1 180 ? 5.762 -14.503 -27.854 1.00 41.66 180 GLY A CA 1
ATOM 1481 C C . GLY A 1 180 ? 5.896 -15.937 -27.348 1.00 41.66 180 GLY A C 1
ATOM 1482 O O . GLY A 1 180 ? 6.814 -16.253 -26.591 1.00 41.66 180 GLY A O 1
ATOM 1483 N N . GLU A 1 181 ? 4.942 -16.793 -27.722 1.00 40.97 181 GLU A N 1
ATOM 1484 C CA . GLU A 1 181 ? 4.906 -18.201 -27.323 1.00 40.97 181 GLU A CA 1
ATOM 1485 C C . GLU A 1 181 ? 6.282 -18.852 -27.505 1.00 40.97 181 GLU A C 1
ATOM 1487 O O . GLU A 1 181 ? 6.815 -18.939 -28.613 1.00 40.97 181 GLU A O 1
ATOM 1492 N N . SER A 1 182 ? 6.864 -19.333 -26.408 1.00 43.41 182 SER A N 1
ATOM 1493 C CA . SER A 1 182 ? 8.069 -20.154 -26.418 1.00 43.41 182 SER A CA 1
ATOM 1494 C C . SER A 1 182 ? 7.718 -21.562 -26.897 1.00 43.41 182 SER A C 1
ATOM 1496 O O . SER A 1 182 ? 7.850 -22.546 -26.179 1.00 43.41 182 SER A O 1
ATOM 1498 N N . SER A 1 183 ? 7.308 -21.687 -28.158 1.00 42.66 183 SER A N 1
ATOM 1499 C CA . SER A 1 183 ? 7.088 -22.983 -28.803 1.00 42.66 183 SER A CA 1
ATOM 1500 C C . SER A 1 183 ? 8.395 -23.748 -29.075 1.00 42.66 183 SER A C 1
ATOM 1502 O O . SER A 1 183 ? 8.354 -24.810 -29.690 1.00 42.66 183 SER A O 1
ATOM 1504 N N . PHE A 1 184 ? 9.556 -23.226 -28.652 1.00 44.28 184 PHE A N 1
ATOM 1505 C CA . PHE A 1 184 ? 10.874 -23.754 -29.021 1.00 44.28 184 PHE A CA 1
ATOM 1506 C C . PHE A 1 184 ? 11.753 -24.265 -27.872 1.00 44.28 184 PHE A C 1
ATOM 1508 O O . PHE A 1 184 ? 12.687 -25.015 -28.140 1.00 44.28 184 PHE A O 1
ATOM 1515 N N . PHE A 1 185 ? 11.476 -23.930 -26.609 1.00 43.62 185 PHE A N 1
ATOM 1516 C CA . PHE A 1 185 ? 12.316 -24.364 -25.487 1.00 43.62 185 PHE A CA 1
ATOM 1517 C C . PHE A 1 185 ? 11.459 -24.909 -24.347 1.00 43.62 185 PHE A C 1
ATOM 1519 O O . PHE A 1 185 ? 10.546 -24.239 -23.875 1.00 43.62 185 PHE A O 1
ATOM 1526 N N . GLY A 1 186 ? 11.749 -26.141 -23.918 1.00 46.69 186 GLY A N 1
ATOM 1527 C CA . GLY A 1 186 ? 11.086 -26.772 -22.776 1.00 46.69 186 GLY A CA 1
ATOM 1528 C C . GLY A 1 186 ? 11.158 -25.907 -21.511 1.00 46.69 186 GLY A C 1
ATOM 1529 O O . GLY A 1 186 ? 12.071 -25.092 -21.363 1.00 46.69 186 GLY A O 1
ATOM 1530 N N . GLN A 1 187 ? 10.201 -26.113 -20.599 1.00 48.59 187 GLN A N 1
ATOM 1531 C CA . GLN A 1 187 ? 9.937 -25.257 -19.428 1.00 48.59 187 GLN A CA 1
ATOM 1532 C C . GLN A 1 187 ? 11.181 -24.919 -18.578 1.00 48.59 187 GLN A C 1
ATOM 1534 O O . GLN A 1 187 ? 11.259 -23.837 -17.998 1.00 48.59 187 GLN A O 1
ATOM 1539 N N . GLU A 1 188 ? 12.173 -25.811 -18.522 1.00 45.19 188 GLU A N 1
ATOM 1540 C CA . GLU A 1 188 ? 13.412 -25.602 -17.761 1.00 45.19 188 GLU A CA 1
ATOM 1541 C C . GLU A 1 188 ? 14.392 -24.633 -18.443 1.00 45.19 188 GLU A C 1
ATOM 1543 O O . GLU A 1 188 ? 15.012 -23.802 -17.782 1.00 45.19 188 GLU A O 1
ATOM 1548 N N . VAL A 1 189 ? 14.504 -24.679 -19.775 1.00 45.75 189 VAL A N 1
ATOM 1549 C CA . VAL A 1 189 ? 15.405 -23.797 -20.540 1.00 45.75 189 VAL A CA 1
ATOM 1550 C C . VAL A 1 189 ? 14.789 -22.412 -20.697 1.00 45.75 189 VAL A C 1
ATOM 1552 O O . VAL A 1 189 ? 15.488 -21.401 -20.621 1.00 45.75 189 VAL A O 1
ATOM 1555 N N . SER A 1 190 ? 13.462 -22.353 -20.828 1.00 47.19 190 SER A N 1
ATOM 1556 C CA . SER A 1 190 ? 12.742 -21.089 -20.814 1.00 47.19 190 SER A CA 1
ATOM 1557 C C . SER A 1 190 ? 12.917 -20.381 -19.464 1.00 47.19 190 SER A C 1
ATOM 1559 O O . SER A 1 190 ? 13.210 -19.194 -19.454 1.00 47.19 190 SER A O 1
ATOM 1561 N N . ALA A 1 191 ? 12.869 -21.095 -18.330 1.00 42.69 191 ALA A N 1
ATOM 1562 C CA . ALA A 1 191 ? 13.093 -20.516 -16.999 1.00 42.69 191 ALA A CA 1
ATOM 1563 C C . ALA A 1 191 ? 14.477 -19.852 -16.836 1.00 42.69 191 ALA A C 1
ATOM 1565 O O . ALA A 1 191 ? 14.561 -18.769 -16.256 1.00 42.69 191 ALA A O 1
ATOM 1566 N N . ILE A 1 192 ? 15.543 -20.445 -17.391 1.00 44.84 192 ILE A N 1
ATOM 1567 C CA . ILE A 1 192 ? 16.901 -19.863 -17.394 1.00 44.84 192 ILE A CA 1
ATOM 1568 C C . ILE A 1 192 ? 16.964 -18.632 -18.313 1.00 44.84 192 ILE A C 1
ATOM 1570 O O . ILE A 1 192 ? 17.449 -17.577 -17.909 1.00 44.84 192 ILE A O 1
ATOM 1574 N N . TYR A 1 193 ? 16.391 -18.720 -19.517 1.00 44.94 193 TYR A N 1
ATOM 1575 C CA . TYR A 1 193 ? 16.326 -17.594 -20.455 1.00 44.94 193 TYR A CA 1
ATOM 1576 C C . TYR A 1 193 ? 15.516 -16.409 -19.896 1.00 44.94 193 TYR A C 1
ATOM 1578 O O . TYR A 1 193 ? 15.866 -15.244 -20.083 1.00 44.94 193 TYR A O 1
ATOM 1586 N N . TYR A 1 194 ? 14.441 -16.698 -19.164 1.00 49.16 194 TYR A N 1
ATOM 1587 C CA . TYR A 1 194 ? 13.617 -15.716 -18.468 1.00 49.16 194 TYR A CA 1
ATOM 1588 C C . TYR A 1 194 ? 14.343 -15.126 -17.240 1.00 49.16 194 TYR A C 1
ATOM 1590 O O . TYR A 1 194 ? 14.272 -13.916 -17.019 1.00 49.16 194 TYR A O 1
ATOM 1598 N N . TYR A 1 195 ? 15.105 -15.931 -16.485 1.00 45.88 195 TYR A N 1
ATOM 1599 C CA . TYR A 1 195 ? 15.957 -15.481 -15.371 1.00 45.88 195 TYR A CA 1
ATOM 1600 C C . TYR A 1 195 ? 17.009 -14.452 -15.819 1.00 45.88 195 TYR A C 1
ATOM 1602 O O . TYR A 1 195 ? 17.259 -13.460 -15.124 1.00 45.88 195 TYR A O 1
ATOM 1610 N N . GLU A 1 196 ? 17.590 -14.651 -17.003 1.00 44.94 196 GLU A N 1
ATOM 1611 C CA . GLU A 1 196 ? 18.631 -13.786 -17.569 1.00 44.94 196 GLU A CA 1
ATOM 1612 C C . GLU A 1 196 ? 18.075 -12.502 -18.214 1.00 44.94 196 GLU A C 1
ATOM 1614 O O . GLU A 1 196 ? 18.712 -11.448 -18.098 1.00 44.94 196 GLU A O 1
ATOM 1619 N N . ASN A 1 197 ? 16.868 -12.546 -18.797 1.00 41.84 197 ASN A N 1
ATOM 1620 C CA . ASN A 1 197 ? 16.318 -11.455 -19.619 1.00 41.84 197 ASN A CA 1
ATOM 1621 C C . ASN A 1 197 ? 15.196 -10.620 -18.977 1.00 41.84 197 ASN A C 1
ATOM 1623 O O . ASN A 1 197 ? 14.926 -9.510 -19.444 1.00 41.84 197 ASN A O 1
ATOM 1627 N N . ILE A 1 198 ? 14.539 -11.091 -17.911 1.00 48.34 198 ILE A N 1
ATOM 1628 C CA . ILE A 1 198 ? 13.508 -10.296 -17.228 1.00 48.34 198 ILE A CA 1
ATOM 1629 C C . ILE A 1 198 ? 14.181 -9.310 -16.272 1.00 48.34 198 ILE A C 1
ATOM 1631 O O . ILE A 1 198 ? 15.067 -9.658 -15.492 1.00 48.34 198 ILE A O 1
ATOM 1635 N N . LEU A 1 199 ? 13.758 -8.048 -16.352 1.00 41.84 199 LEU A N 1
ATOM 1636 C CA . LEU A 1 199 ? 14.205 -6.946 -15.501 1.00 41.84 199 LEU A CA 1
ATOM 1637 C C . LEU A 1 199 ? 14.251 -7.376 -14.023 1.00 41.84 199 LEU A C 1
ATOM 1639 O O . LEU A 1 199 ? 13.300 -8.005 -13.561 1.00 41.84 199 LEU A O 1
ATOM 1643 N N . PRO A 1 200 ? 15.304 -7.028 -13.253 1.00 43.22 200 PRO A N 1
ATOM 1644 C CA . PRO A 1 200 ? 15.180 -7.068 -11.804 1.00 43.22 200 PRO A CA 1
ATOM 1645 C C . PRO A 1 200 ? 13.992 -6.169 -11.454 1.00 43.22 200 PRO A C 1
ATOM 1647 O O . PRO A 1 200 ? 14.022 -4.964 -11.708 1.00 43.22 200 PRO A O 1
ATOM 1650 N N . VAL A 1 201 ? 12.903 -6.768 -10.977 1.00 49.28 201 VAL A N 1
ATOM 1651 C CA . VAL A 1 201 ? 11.758 -6.004 -10.501 1.00 49.28 201 VAL A CA 1
ATOM 1652 C C . VAL A 1 201 ? 12.206 -5.416 -9.178 1.00 49.28 201 VAL A C 1
ATOM 1654 O O . VAL A 1 201 ? 12.175 -6.070 -8.139 1.00 49.28 201 VAL A O 1
ATOM 1657 N N . GLU A 1 202 ? 12.729 -4.197 -9.235 1.00 49.72 202 GLU A N 1
ATOM 1658 C CA . GLU A 1 202 ? 13.002 -3.441 -8.028 1.00 49.72 202 GLU A CA 1
ATOM 1659 C C . GLU A 1 202 ? 11.675 -3.278 -7.292 1.00 49.72 202 GLU A C 1
ATOM 1661 O O . GLU A 1 202 ? 10.690 -2.783 -7.845 1.00 49.72 202 GLU A O 1
ATOM 1666 N N . CYS A 1 203 ? 11.632 -3.744 -6.045 1.00 53.06 203 CYS A N 1
ATOM 1667 C CA . CYS A 1 203 ? 10.480 -3.541 -5.187 1.00 53.06 203 CYS A CA 1
ATOM 1668 C C . CYS A 1 203 ? 10.352 -2.040 -4.906 1.00 53.06 203 CYS A C 1
ATOM 1670 O O . CYS A 1 203 ? 11.002 -1.492 -4.015 1.00 53.06 203 CYS A O 1
ATOM 1672 N N . THR A 1 204 ? 9.536 -1.352 -5.699 1.00 63.69 204 THR A N 1
ATOM 1673 C CA . THR A 1 204 ? 9.209 0.051 -5.467 1.00 63.69 204 THR A CA 1
ATOM 1674 C C . THR A 1 204 ? 8.036 0.123 -4.507 1.00 63.69 204 THR A C 1
ATOM 1676 O O . THR A 1 204 ? 6.939 -0.323 -4.841 1.00 63.69 204 THR A O 1
ATOM 1679 N N . ILE A 1 205 ? 8.242 0.707 -3.327 1.00 68.12 205 ILE A N 1
ATOM 1680 C CA . ILE A 1 205 ? 7.167 0.939 -2.358 1.00 68.12 205 ILE A CA 1
ATOM 1681 C C . ILE A 1 205 ? 6.474 2.264 -2.717 1.00 68.12 205 ILE A C 1
ATOM 1683 O O . ILE A 1 205 ? 7.085 3.327 -2.570 1.00 68.12 205 ILE A O 1
ATOM 1687 N N . PRO A 1 206 ? 5.205 2.255 -3.171 1.00 71.75 206 PRO A N 1
ATOM 1688 C CA . PRO A 1 206 ? 4.495 3.476 -3.542 1.00 71.75 206 PRO A CA 1
ATOM 1689 C C . PRO A 1 206 ? 4.036 4.248 -2.294 1.00 71.75 206 PRO A C 1
ATOM 1691 O O . PRO A 1 206 ? 2.867 4.192 -1.909 1.00 71.75 206 PRO A O 1
ATOM 1694 N N . LEU A 1 207 ? 4.951 4.990 -1.660 1.00 76.94 207 LEU A N 1
ATOM 1695 C CA . LEU A 1 207 ? 4.731 5.688 -0.381 1.00 76.94 207 LEU A CA 1
ATOM 1696 C C . LEU A 1 207 ? 3.443 6.528 -0.347 1.00 76.94 207 LEU A C 1
ATOM 1698 O O . LEU A 1 207 ? 2.727 6.514 0.650 1.00 76.94 207 LEU A O 1
ATOM 1702 N N . ALA A 1 208 ? 3.108 7.211 -1.446 1.00 78.38 208 ALA A N 1
ATOM 1703 C CA . ALA A 1 208 ? 1.894 8.022 -1.535 1.00 78.38 208 ALA A CA 1
ATOM 1704 C C . ALA A 1 208 ? 0.612 7.195 -1.323 1.00 78.38 208 ALA A C 1
ATOM 1706 O O . ALA A 1 208 ? -0.280 7.614 -0.588 1.00 78.38 208 ALA A O 1
ATOM 1707 N N . THR A 1 209 ? 0.535 6.001 -1.918 1.00 78.88 209 THR A N 1
ATOM 1708 C CA . THR A 1 209 ? -0.627 5.110 -1.755 1.00 78.88 209 THR A CA 1
ATOM 1709 C C . THR A 1 209 ? -0.705 4.543 -0.340 1.00 78.88 209 THR A C 1
ATOM 1711 O O . THR A 1 209 ? -1.781 4.510 0.248 1.00 78.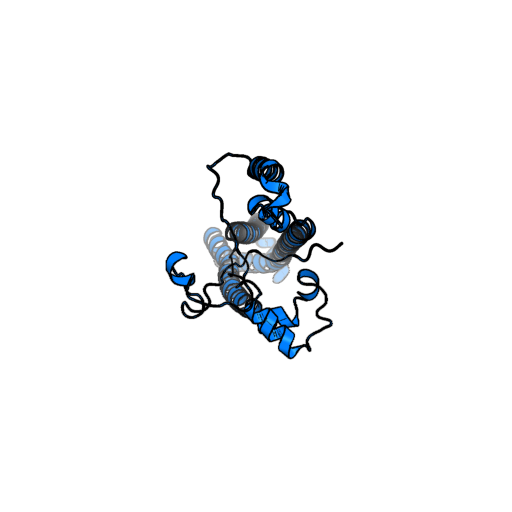88 209 THR A O 1
ATOM 1714 N N . TRP A 1 210 ? 0.434 4.200 0.267 1.00 80.81 210 TRP A N 1
ATOM 1715 C CA . TRP A 1 210 ? 0.492 3.740 1.655 1.00 80.81 210 TRP A CA 1
ATOM 1716 C C . TRP A 1 210 ? -0.022 4.796 2.635 1.00 80.81 210 TRP A C 1
ATOM 1718 O O . TRP A 1 210 ? -0.816 4.480 3.519 1.00 80.81 210 TRP A O 1
ATOM 1728 N N . ILE A 1 211 ? 0.368 6.060 2.446 1.00 85.88 211 ILE A N 1
ATOM 1729 C CA . ILE A 1 211 ? -0.118 7.177 3.267 1.00 85.88 211 ILE A CA 1
ATOM 1730 C C . ILE A 1 211 ? -1.639 7.325 3.138 1.00 85.88 211 ILE A C 1
ATOM 1732 O O . ILE A 1 211 ? -2.320 7.509 4.146 1.00 85.88 211 ILE A O 1
ATOM 1736 N N . GLN A 1 212 ? -2.188 7.204 1.925 1.00 84.94 212 GLN A N 1
ATOM 1737 C CA . GLN A 1 212 ? -3.637 7.266 1.702 1.00 84.94 212 GLN A CA 1
ATOM 1738 C C . GLN A 1 212 ? -4.373 6.131 2.423 1.00 84.94 212 GLN A C 1
ATOM 1740 O O . GLN A 1 212 ? -5.363 6.385 3.107 1.00 84.94 212 GLN A O 1
ATOM 1745 N N . ILE A 1 213 ? -3.870 4.897 2.324 1.00 84.75 213 ILE A N 1
ATOM 1746 C CA . ILE A 1 213 ? -4.463 3.721 2.977 1.00 84.75 213 ILE A CA 1
ATOM 1747 C C . ILE A 1 213 ? -4.458 3.888 4.499 1.00 84.75 213 ILE A C 1
ATOM 1749 O O . ILE A 1 213 ? -5.501 3.755 5.141 1.00 84.75 213 ILE A O 1
ATOM 1753 N N . ILE A 1 214 ? -3.306 4.241 5.076 1.00 87.56 214 ILE A N 1
ATOM 1754 C CA . ILE A 1 214 ? -3.173 4.485 6.518 1.00 87.56 214 ILE A CA 1
ATOM 1755 C C . ILE A 1 214 ? -4.112 5.617 6.954 1.00 87.56 214 ILE A C 1
ATOM 1757 O O . ILE A 1 214 ? -4.776 5.498 7.983 1.00 87.56 214 ILE A O 1
ATOM 1761 N N . GLY A 1 215 ? -4.220 6.682 6.154 1.00 89.38 215 GLY A N 1
ATOM 1762 C CA . GLY A 1 215 ? -5.117 7.806 6.409 1.00 89.38 215 GLY A CA 1
ATOM 1763 C C . GLY A 1 215 ? -6.595 7.408 6.455 1.00 89.38 215 GLY A C 1
ATOM 1764 O O . GLY A 1 215 ? -7.296 7.789 7.392 1.00 89.38 215 GLY A O 1
ATOM 1765 N N . ILE A 1 216 ? -7.069 6.604 5.496 1.00 89.62 216 ILE A N 1
ATOM 1766 C CA . ILE A 1 216 ? -8.463 6.121 5.456 1.00 89.62 216 ILE A CA 1
ATOM 1767 C C . ILE A 1 216 ? -8.766 5.245 6.677 1.00 89.62 216 ILE A C 1
ATOM 1769 O O . ILE A 1 216 ? -9.802 5.412 7.327 1.00 89.62 216 ILE A O 1
ATOM 1773 N N . ILE A 1 217 ? -7.849 4.345 7.039 1.00 87.75 217 ILE A N 1
ATOM 1774 C CA . ILE A 1 217 ? -8.047 3.473 8.199 1.00 87.75 217 ILE A CA 1
ATOM 1775 C C . ILE A 1 217 ? -8.035 4.293 9.497 1.00 87.75 217 ILE A C 1
ATOM 1777 O O . ILE A 1 217 ? -8.926 4.127 10.332 1.00 87.75 217 ILE A O 1
ATOM 1781 N N . ALA A 1 218 ? -7.110 5.243 9.646 1.00 88.69 218 ALA A N 1
ATOM 1782 C CA . ALA A 1 218 ? -7.075 6.147 10.795 1.00 88.69 218 ALA A CA 1
ATOM 1783 C C . ALA A 1 218 ? -8.375 6.961 10.929 1.00 88.69 218 ALA A C 1
ATOM 1785 O O . ALA A 1 218 ? -8.915 7.090 12.030 1.00 88.69 218 ALA A O 1
ATOM 1786 N N . LEU A 1 219 ? -8.934 7.440 9.812 1.00 91.31 219 LEU A N 1
ATOM 1787 C CA . LEU A 1 219 ? -10.228 8.123 9.787 1.00 91.31 219 LEU A CA 1
ATOM 1788 C C . LEU A 1 219 ? -11.368 7.200 10.255 1.00 91.31 219 LEU A C 1
ATOM 1790 O O . LEU A 1 219 ? -12.234 7.619 11.025 1.00 91.31 219 LEU A O 1
ATOM 1794 N N . SER A 1 220 ? -11.363 5.929 9.842 1.00 89.12 220 SER A N 1
ATOM 1795 C CA . SER A 1 220 ? -12.368 4.938 10.264 1.00 89.12 220 SER A CA 1
ATOM 1796 C C . SER A 1 220 ? -12.321 4.634 11.771 1.00 89.12 220 SER A C 1
ATOM 1798 O O . SER A 1 220 ? -13.352 4.452 12.423 1.00 89.12 220 SER A O 1
ATOM 1800 N N . ILE A 1 221 ? -11.130 4.665 12.370 1.00 88.69 221 ILE A N 1
ATOM 1801 C CA . ILE A 1 221 ? -10.955 4.504 13.818 1.00 88.69 221 ILE A CA 1
ATOM 1802 C C . ILE A 1 221 ? -11.433 5.756 14.548 1.00 88.69 221 ILE A C 1
ATOM 1804 O O . ILE A 1 221 ? -12.186 5.660 15.515 1.00 88.69 221 ILE A O 1
ATOM 1808 N N . LEU A 1 222 ? -11.056 6.939 14.062 1.00 89.81 222 LEU A N 1
ATOM 1809 C CA . LEU A 1 222 ? -11.449 8.202 14.680 1.00 89.81 222 LEU A CA 1
ATOM 1810 C C . LEU A 1 222 ? -12.970 8.402 14.644 1.00 89.81 222 LEU A C 1
ATOM 1812 O O . LEU A 1 222 ? -13.566 8.804 15.642 1.00 89.81 222 LEU A O 1
ATOM 1816 N N . THR A 1 223 ? -13.616 8.051 13.531 1.00 89.94 223 THR A N 1
ATOM 1817 C CA . THR A 1 223 ? -15.084 8.040 13.428 1.00 89.94 223 THR A CA 1
ATOM 1818 C C . THR A 1 223 ? -15.715 7.042 14.398 1.00 89.94 223 THR A C 1
ATOM 1820 O O . THR A 1 223 ? -16.679 7.390 15.078 1.00 89.94 223 THR A O 1
ATOM 1823 N N . SER A 1 224 ? -15.138 5.849 14.553 1.00 86.06 224 SER A N 1
ATOM 1824 C CA . SER A 1 224 ? -15.591 4.856 15.538 1.00 86.06 224 SER A CA 1
ATOM 1825 C C . SER A 1 224 ? -15.486 5.368 16.979 1.00 86.06 224 SER A C 1
ATOM 1827 O O . SER A 1 224 ? -16.416 5.190 17.771 1.00 86.06 224 SER A O 1
ATOM 1829 N N . ILE A 1 225 ? -14.395 6.066 17.313 1.00 85.56 225 ILE A N 1
ATOM 1830 C CA . ILE A 1 225 ? -14.219 6.689 18.629 1.00 85.56 225 ILE A CA 1
ATOM 1831 C C . ILE A 1 225 ? -15.264 7.783 18.851 1.00 85.56 225 ILE A C 1
ATOM 1833 O O . ILE A 1 225 ? -15.925 7.806 19.888 1.00 85.56 225 ILE A O 1
ATOM 1837 N N . MET A 1 226 ? -15.477 8.653 17.862 1.00 86.81 226 MET A N 1
ATOM 1838 C CA . MET A 1 226 ? -16.476 9.721 17.943 1.00 86.81 226 MET A CA 1
ATOM 1839 C C . MET A 1 226 ? -17.900 9.181 18.119 1.00 86.81 226 MET A C 1
ATOM 1841 O O . MET A 1 226 ? -18.654 9.702 18.942 1.00 86.81 226 MET A O 1
ATOM 1845 N N . LEU A 1 227 ? -18.267 8.111 17.406 1.00 86.25 227 LEU A N 1
ATOM 1846 C CA . LEU A 1 227 ? -19.565 7.449 17.570 1.00 86.25 227 LEU A CA 1
ATOM 1847 C C . LEU A 1 227 ? -19.766 6.937 18.999 1.00 86.25 227 LEU A C 1
ATOM 1849 O O . LEU A 1 227 ? -20.842 7.103 19.577 1.00 86.25 227 LEU A O 1
ATOM 1853 N N . MET A 1 228 ? -18.725 6.358 19.592 1.00 81.31 228 MET A N 1
ATOM 1854 C CA . MET A 1 228 ? -18.771 5.873 20.965 1.00 81.31 228 MET A CA 1
ATOM 1855 C C . MET A 1 228 ? -18.887 7.014 21.982 1.00 81.31 228 MET A C 1
ATOM 1857 O O . MET A 1 228 ? -19.742 6.952 22.864 1.00 81.31 228 MET A O 1
ATOM 1861 N N . LEU A 1 229 ? -18.123 8.098 21.816 1.00 81.56 229 LEU A N 1
ATOM 1862 C CA . LEU A 1 229 ? -18.233 9.293 22.661 1.00 81.56 229 LEU A CA 1
ATOM 1863 C C . LEU A 1 229 ? -19.651 9.872 22.651 1.00 81.56 229 LEU A C 1
ATOM 1865 O O . LEU A 1 229 ? -20.188 10.237 23.697 1.00 81.56 229 LEU A O 1
ATOM 1869 N N . LEU A 1 230 ? -20.284 9.924 21.476 1.00 83.44 230 LEU A N 1
ATOM 1870 C CA . LEU A 1 230 ? -21.671 10.368 21.346 1.00 83.44 230 LEU A CA 1
ATOM 1871 C C . LEU A 1 230 ? -22.650 9.417 22.045 1.00 83.44 230 LEU A C 1
ATOM 1873 O O . LEU A 1 230 ? -23.598 9.884 22.678 1.00 83.44 230 LEU A O 1
ATOM 1877 N N . ALA A 1 231 ? -22.426 8.105 21.957 1.00 78.81 231 ALA A N 1
ATOM 1878 C CA . ALA A 1 231 ? -23.254 7.113 22.636 1.00 78.81 231 ALA A CA 1
ATOM 1879 C C . ALA A 1 231 ? -23.141 7.211 24.167 1.00 78.81 231 ALA A C 1
ATOM 1881 O O . ALA A 1 231 ? -24.149 7.104 24.860 1.00 78.81 231 ALA A O 1
ATOM 1882 N N . VAL A 1 232 ? -21.937 7.466 24.684 1.00 75.75 232 VAL A N 1
ATOM 1883 C CA . VAL A 1 232 ? -21.653 7.598 26.121 1.00 75.75 232 VAL A CA 1
ATOM 1884 C C . VAL A 1 232 ? -22.179 8.918 26.695 1.00 75.75 232 VAL A C 1
ATOM 1886 O O . VAL A 1 232 ? -22.718 8.936 27.798 1.00 75.75 232 VAL A O 1
ATOM 1889 N N . LYS A 1 233 ? -22.110 10.026 25.945 1.00 75.81 233 LYS A N 1
ATOM 1890 C CA . LYS A 1 233 ? -22.670 11.317 26.390 1.00 75.81 233 LYS A CA 1
ATOM 1891 C C . LYS A 1 233 ? -24.190 11.305 26.548 1.00 75.81 233 LYS A C 1
ATOM 1893 O O . LYS A 1 233 ? -24.720 12.038 27.375 1.00 75.81 233 LYS A O 1
ATOM 1898 N N . LYS A 1 234 ? -24.898 10.495 25.758 1.00 73.38 234 LYS A N 1
ATOM 1899 C CA . LYS A 1 234 ? -26.369 10.385 25.791 1.00 73.38 234 LYS A CA 1
ATOM 1900 C C . LYS A 1 234 ? -26.888 9.401 26.848 1.00 73.38 234 LYS A C 1
ATOM 1902 O O . LYS A 1 234 ? -28.069 9.069 26.847 1.00 73.38 234 LYS A O 1
ATOM 1907 N N . LEU A 1 235 ? -26.011 8.896 27.709 1.00 70.12 235 LEU A N 1
ATOM 1908 C CA . LEU A 1 235 ? -26.262 7.723 28.532 1.00 70.12 235 LEU A CA 1
ATOM 1909 C C . LEU A 1 235 ? -26.795 8.113 29.913 1.00 70.12 235 LEU A C 1
ATOM 1911 O O . LEU A 1 235 ? -26.166 8.884 30.638 1.00 70.12 235 LEU A O 1
ATOM 1915 N N . ASN A 1 236 ? -27.954 7.567 30.286 1.00 71.94 236 ASN A N 1
ATOM 1916 C CA . ASN A 1 236 ? -28.526 7.744 31.616 1.00 71.94 236 ASN A CA 1
ATOM 1917 C C . ASN A 1 236 ? -28.151 6.545 32.496 1.00 71.94 236 ASN A C 1
ATOM 1919 O O . ASN A 1 236 ? -28.754 5.478 32.413 1.00 71.94 236 ASN A O 1
ATOM 1923 N N . ILE A 1 237 ? -27.158 6.747 33.360 1.00 65.31 237 ILE A N 1
ATOM 1924 C CA . ILE A 1 237 ? -26.519 5.714 34.196 1.00 65.31 237 ILE A CA 1
ATOM 1925 C C . ILE A 1 237 ? -27.545 4.931 35.031 1.00 65.31 237 ILE A C 1
ATOM 1927 O O . ILE A 1 237 ? -27.425 3.720 35.201 1.00 65.31 237 ILE A O 1
ATOM 1931 N N . SER A 1 238 ? -28.583 5.619 35.514 1.00 60.06 238 SER A N 1
ATOM 1932 C CA . SER A 1 238 ? -29.643 5.023 36.336 1.00 60.06 238 SER A CA 1
ATOM 1933 C C . SER A 1 238 ? -30.507 4.008 35.579 1.00 60.06 238 SER A C 1
ATOM 1935 O O . SER A 1 238 ? -30.996 3.056 36.181 1.00 60.06 238 SER A O 1
ATOM 1937 N N . GLN A 1 239 ? -30.681 4.180 34.266 1.00 64.38 239 GLN A N 1
ATOM 1938 C CA . GLN A 1 239 ? -31.462 3.265 33.432 1.00 64.38 239 GLN A CA 1
ATOM 1939 C C . GLN A 1 239 ? -30.657 2.020 33.059 1.00 64.38 239 GLN A C 1
ATOM 1941 O O . GLN A 1 239 ? -31.207 0.922 33.048 1.00 64.38 239 GLN A O 1
ATOM 1946 N N . GLU A 1 240 ? -29.357 2.173 32.803 1.00 65.06 240 GLU A N 1
ATOM 1947 C CA . GLU A 1 240 ? -28.491 1.052 32.428 1.00 65.06 240 GLU A CA 1
ATOM 1948 C C . GLU A 1 240 ? -28.233 0.092 33.596 1.00 65.06 240 GLU A C 1
ATOM 1950 O O . GLU A 1 240 ? -28.321 -1.117 33.413 1.00 65.06 240 GLU A O 1
ATOM 1955 N N . LEU A 1 241 ? -28.006 0.610 34.810 1.00 60.19 241 LEU A N 1
ATOM 1956 C CA . LEU A 1 241 ? -27.823 -0.231 36.001 1.00 60.19 241 LEU A CA 1
ATOM 1957 C C . LEU A 1 241 ? -29.111 -0.969 36.399 1.00 60.19 241 LEU A C 1
ATOM 1959 O O . LEU A 1 241 ? -29.061 -2.106 36.861 1.00 60.19 241 LEU A O 1
ATOM 1963 N N . LYS A 1 242 ? -30.277 -0.346 36.189 1.00 58.22 242 LYS A N 1
ATOM 1964 C CA . LYS A 1 242 ? -31.579 -0.943 36.518 1.00 58.22 242 LYS A CA 1
ATOM 1965 C C . LYS A 1 242 ? -31.994 -2.050 35.547 1.00 58.22 242 LYS A C 1
ATOM 1967 O O . LYS A 1 242 ? -32.723 -2.941 35.947 1.00 58.22 242 LYS A O 1
ATOM 1972 N N . PHE A 1 243 ? -31.527 -2.003 34.299 1.00 59.88 243 PHE A N 1
ATOM 1973 C CA . PHE A 1 243 ? -31.735 -3.071 33.315 1.00 59.88 243 PHE A CA 1
ATOM 1974 C C . PHE A 1 243 ? -30.915 -4.338 33.624 1.00 59.88 243 PHE A C 1
ATOM 1976 O O . PHE A 1 243 ? -31.207 -5.400 33.085 1.00 59.88 243 PHE A O 1
ATOM 1983 N N . GLU A 1 244 ? -29.867 -4.230 34.446 1.00 54.84 244 GLU A N 1
ATOM 1984 C CA . GLU A 1 244 ? -28.915 -5.324 34.689 1.00 54.84 244 GLU A CA 1
ATOM 1985 C C . GLU A 1 244 ? -29.034 -5.938 36.092 1.00 54.84 244 GLU A C 1
ATOM 1987 O O . GLU A 1 244 ? -28.784 -7.129 36.252 1.00 54.84 244 GLU A O 1
ATOM 1992 N N . PHE A 1 245 ? -29.444 -5.152 37.093 1.00 54.97 245 PHE A N 1
ATOM 1993 C CA . PHE A 1 245 ? -29.583 -5.605 38.486 1.00 54.97 245 PHE A CA 1
ATOM 1994 C C . PHE A 1 245 ? -31.023 -5.574 39.029 1.00 54.97 245 PHE A C 1
ATOM 1996 O O . PHE A 1 245 ? -31.222 -5.872 40.207 1.00 54.97 245 PHE A O 1
ATOM 2003 N N . GLY A 1 246 ? -32.006 -5.174 38.216 1.00 45.69 246 GLY A N 1
ATOM 2004 C CA . GLY A 1 246 ? -33.436 -5.174 38.556 1.00 45.69 246 GLY A CA 1
ATOM 2005 C C . GLY A 1 246 ? -34.203 -6.193 37.732 1.00 45.69 246 GLY A C 1
ATOM 2006 O O . GLY A 1 246 ? -35.178 -6.743 38.286 1.00 45.69 246 GLY A O 1
#

Solvent-accessible surface area (backbone atoms only — not comparable to full-atom values): 15229 Å² total; per-residue (Å²): 141,78,89,74,85,76,68,76,83,74,78,68,93,64,63,89,86,79,68,81,94,68,65,71,82,72,51,74,83,59,90,68,97,74,88,85,90,82,86,89,81,86,78,66,88,95,58,66,61,67,61,53,52,50,53,50,44,71,78,38,53,93,81,50,94,80,84,83,56,68,65,60,53,49,45,51,65,67,58,36,58,64,61,51,50,52,52,49,49,54,53,51,52,53,51,51,52,51,52,55,51,31,52,49,52,35,55,56,42,58,63,46,40,65,57,50,51,52,55,46,43,55,42,44,74,75,66,52,51,70,70,59,50,53,53,53,53,50,47,66,60,47,51,59,49,55,54,50,50,55,52,49,50,53,53,50,50,53,51,50,56,51,54,61,33,68,72,49,38,70,73,70,48,79,56,44,82,81,72,51,76,67,87,82,50,61,77,70,58,42,50,54,56,46,66,73,67,53,74,84,70,71,86,76,77,63,62,72,60,52,52,51,52,54,48,53,45,52,50,34,50,53,52,38,51,51,55,42,54,55,54,56,73,74,55,57,57,73,59,58,52,45,74,74,79,105

Radius of gyration: 31.36 Å; Cα contacts (8 Å, |Δi|>4): 76; chains: 1; bounding box: 76×47×90 Å

pLDDT: mean 70.6, std 17.61, range [24.97, 91.88]

Foldseek 3Di:
DDPQPPPDPPVPPPDPPPDDDDDPVVCPPDDDPDDDDDDDDDDDPPDDQVVVQVVCCVVCVPPDPDDDDPVVVVCCVVPVVCVVVVVVVVLVVVVVVLVVVLVVLLVVLVVCLVVVLLVVLVVVVVVDDPVNSLVVVLCVLVVVVVVVVVVVVVVCVVVLVVCLDLVNCLPPVPCCVVNPHCPDDPSVVVSVVCVVPPDSPPPDDPVVSVVVSVVSNVVSSVVSSVVSSVVNVVDDSVVSVVVPPD